Protein AF-0000000083252868 (afdb_homodimer)

Solvent-accessible surface area (backbone atoms only — not comparable to full-atom values): 12553 Å² total; per-residue (Å²): 109,42,65,39,21,39,51,20,15,53,49,36,42,50,50,30,49,50,51,48,53,48,41,43,66,75,56,42,53,80,19,38,70,97,46,88,72,32,41,50,26,63,87,69,36,51,43,71,53,37,15,48,52,52,26,50,57,47,33,35,30,41,46,46,38,34,53,16,50,52,30,43,55,54,14,67,49,86,77,90,50,72,66,55,50,53,54,44,52,39,52,22,49,31,26,38,53,35,14,50,41,35,28,65,47,40,70,60,70,52,67,65,22,56,54,30,36,49,29,18,53,28,30,54,54,32,74,77,100,109,42,64,38,21,39,51,22,16,52,49,37,44,51,50,30,50,49,52,49,53,50,41,44,68,76,55,41,52,81,18,37,70,98,46,87,72,30,43,50,26,63,88,68,36,52,43,72,53,36,15,49,52,52,26,50,57,46,33,36,31,42,46,46,37,34,54,18,51,51,30,44,54,53,14,67,50,86,75,89,47,73,65,54,51,53,53,43,51,38,53,22,49,30,26,37,55,35,13,50,41,34,27,64,47,39,70,60,71,52,67,64,21,56,55,30,36,50,29,18,53,28,31,54,53,31,74,77,96

pLDDT: mean 96.75, std 4.61, range [72.88, 98.94]

Sequence (258 aa):
MNGYLLSASVLAFVVGLIHSVLGEILIFRRMRRGGFIPTDGGNVLRESNVRILWASWHVLTVFGWGMAILLLWLAQQSLVSGTFRVLENTVAASMLVGAVLILIGTKAKHPGWVGLLGVAVLVWFGGTHMNGYLLSASVLAFVVGLIHSVLGEILIFRRMRRGGFIPTDGGNVLRESNVRILWASWHVLTVFGWGMAILLLWLAQQSLVSGTFRVLENTVAASMLVGAVLILIGTKAKHPGWVGLLGVAVLVWFGGTH

Structure (mmCIF, N/CA/C/O backbone):
data_AF-0000000083252868-model_v1
#
loop_
_entity.id
_entity.type
_entity.pdbx_description
1 polymer 'EamA-like transporter family protein'
#
loop_
_atom_site.group_PDB
_atom_site.id
_atom_site.type_symbol
_atom_site.label_atom_id
_atom_site.label_alt_id
_atom_site.label_comp_id
_atom_site.label_asym_id
_atom_site.label_entity_id
_atom_site.label_seq_id
_atom_site.pdbx_PDB_ins_code
_atom_site.Cartn_x
_atom_site.Cartn_y
_atom_site.Cartn_z
_atom_site.occupancy
_atom_site.B_iso_or_equiv
_atom_site.auth_seq_id
_atom_site.auth_comp_id
_atom_site.auth_asym_id
_atom_site.auth_atom_id
_atom_site.pdbx_PDB_model_num
ATOM 1 N N . MET A 1 1 ? 17.828 -19.984 -10.047 1 92.75 1 MET A N 1
ATOM 2 C CA . MET A 1 1 ? 17.25 -18.812 -9.406 1 92.75 1 MET A CA 1
ATOM 3 C C . MET A 1 1 ? 17.281 -17.609 -10.352 1 92.75 1 MET A C 1
ATOM 5 O O . MET A 1 1 ? 18.297 -17.344 -11 1 92.75 1 MET A O 1
ATOM 9 N N . ASN A 1 2 ? 16.281 -16.938 -10.555 1 95.81 2 ASN A N 1
ATOM 10 C CA . ASN A 1 2 ? 16.188 -15.758 -11.406 1 95.81 2 ASN A CA 1
ATOM 11 C C . ASN A 1 2 ? 16.75 -14.523 -10.703 1 95.81 2 ASN A C 1
ATOM 13 O O . ASN A 1 2 ? 16.109 -13.977 -9.797 1 95.81 2 ASN A O 1
ATOM 17 N N . GLY A 1 3 ? 17.938 -14.07 -11.094 1 97.25 3 GLY A N 1
ATOM 18 C CA . GLY A 1 3 ? 18.641 -12.984 -10.43 1 97.25 3 GLY A CA 1
ATOM 19 C C . GLY A 1 3 ? 17.906 -11.656 -10.508 1 97.25 3 GLY A C 1
ATOM 20 O O . GLY A 1 3 ? 18.016 -10.828 -9.609 1 97.25 3 GLY A O 1
ATOM 21 N N . TYR A 1 4 ? 17.219 -11.359 -11.609 1 98.12 4 TYR A N 1
ATOM 22 C CA . TYR A 1 4 ? 16.453 -10.133 -11.766 1 98.12 4 TYR A CA 1
ATOM 23 C C . TYR A 1 4 ? 15.32 -10.062 -10.742 1 98.12 4 TYR A C 1
ATOM 25 O O . TYR A 1 4 ? 15.125 -9.031 -10.094 1 98.12 4 TYR A O 1
ATOM 33 N N . LEU A 1 5 ? 14.609 -11.18 -10.562 1 98.38 5 LEU A N 1
ATOM 34 C CA . LEU A 1 5 ? 13.5 -11.211 -9.617 1 98.38 5 LEU A CA 1
ATOM 35 C C . LEU A 1 5 ? 14 -11.125 -8.18 1 98.38 5 LEU A C 1
ATOM 37 O O . LEU A 1 5 ? 13.375 -10.484 -7.332 1 98.38 5 LEU A O 1
ATOM 41 N N . LEU A 1 6 ? 15.125 -11.812 -7.941 1 98.56 6 LEU A N 1
ATOM 42 C CA . LEU A 1 6 ? 15.727 -11.695 -6.617 1 98.56 6 LEU A CA 1
ATOM 43 C C . LEU A 1 6 ? 16.109 -10.25 -6.32 1 98.56 6 LEU A C 1
ATOM 45 O O . LEU A 1 6 ? 15.836 -9.742 -5.234 1 98.56 6 LEU A O 1
ATOM 49 N N . SER A 1 7 ? 16.75 -9.555 -7.246 1 98.88 7 SER A N 1
ATOM 50 C CA . SER A 1 7 ? 17.156 -8.164 -7.074 1 98.88 7 SER A CA 1
ATOM 51 C C . SER A 1 7 ? 15.945 -7.258 -6.879 1 98.88 7 SER A C 1
ATOM 53 O O . SER A 1 7 ? 15.977 -6.34 -6.059 1 98.88 7 SER A O 1
ATOM 55 N N . ALA A 1 8 ? 14.875 -7.48 -7.645 1 98.88 8 ALA A N 1
ATOM 56 C CA . ALA A 1 8 ? 13.633 -6.715 -7.492 1 98.88 8 ALA A CA 1
ATOM 57 C C . ALA A 1 8 ? 13.062 -6.875 -6.082 1 98.88 8 ALA A C 1
ATOM 59 O O . ALA A 1 8 ? 12.625 -5.898 -5.473 1 98.88 8 ALA A O 1
ATOM 60 N N . SER A 1 9 ? 13.086 -8.109 -5.605 1 98.94 9 SER A N 1
ATOM 61 C CA . SER A 1 9 ? 12.594 -8.383 -4.258 1 98.94 9 SER A CA 1
ATOM 62 C C . SER A 1 9 ? 13.406 -7.625 -3.211 1 98.94 9 SER A C 1
ATOM 64 O O . SER A 1 9 ? 12.836 -6.953 -2.346 1 98.94 9 SER A O 1
ATOM 66 N N . VAL A 1 10 ? 14.672 -7.695 -3.287 1 98.94 10 VAL A N 1
ATOM 67 C CA . VAL A 1 10 ? 15.555 -7.031 -2.334 1 98.94 10 VAL A CA 1
ATOM 68 C C . VAL A 1 10 ? 15.336 -5.52 -2.398 1 98.94 10 VAL A C 1
ATOM 70 O O . VAL A 1 10 ? 15.219 -4.859 -1.363 1 98.94 10 VAL A O 1
ATOM 73 N N . LEU A 1 11 ? 15.273 -4.984 -3.561 1 98.94 11 LEU A N 1
ATOM 74 C CA . LEU A 1 11 ? 15.047 -3.553 -3.732 1 98.94 11 LEU A CA 1
ATOM 75 C C . LEU A 1 11 ? 13.727 -3.131 -3.096 1 98.94 11 LEU A C 1
ATOM 77 O O . LEU A 1 11 ? 13.672 -2.121 -2.391 1 98.94 11 LEU A O 1
ATOM 81 N N . ALA A 1 12 ? 12.695 -3.895 -3.346 1 98.94 12 ALA A N 1
ATOM 82 C CA . ALA A 1 12 ? 11.391 -3.57 -2.775 1 98.94 12 ALA A CA 1
ATOM 83 C C . ALA A 1 12 ? 11.438 -3.592 -1.251 1 98.94 12 ALA A C 1
ATOM 85 O O . ALA A 1 12 ? 10.844 -2.73 -0.594 1 98.94 12 ALA A O 1
ATOM 86 N N . PHE A 1 13 ? 12.133 -4.617 -0.686 1 98.88 13 PHE A N 1
ATOM 87 C CA . PHE A 1 13 ? 12.273 -4.688 0.765 1 98.88 13 PHE A CA 1
ATOM 88 C C . PHE A 1 13 ? 13 -3.461 1.301 1 98.88 13 PHE A C 1
ATOM 90 O O . PHE A 1 13 ? 12.578 -2.871 2.299 1 98.88 13 PHE A O 1
ATOM 97 N N . VAL A 1 14 ? 14.047 -3.053 0.66 1 98.94 14 VAL A N 1
ATOM 98 C CA . VAL A 1 14 ? 14.867 -1.928 1.094 1 98.94 14 VAL A CA 1
ATOM 99 C C . VAL A 1 14 ? 14.078 -0.63 0.966 1 98.94 14 VAL A C 1
ATOM 101 O O . VAL A 1 14 ? 14.086 0.203 1.876 1 98.94 14 VAL A O 1
ATOM 104 N N . VAL A 1 15 ? 13.359 -0.432 -0.147 1 98.94 15 VAL A N 1
ATOM 105 C CA . VAL A 1 15 ? 12.539 0.755 -0.352 1 98.94 15 VAL A CA 1
ATOM 106 C C . VAL A 1 15 ? 11.484 0.852 0.75 1 98.94 15 VAL A C 1
ATOM 108 O O . VAL A 1 15 ? 11.258 1.929 1.304 1 98.94 15 VAL A O 1
ATOM 111 N N . GLY A 1 16 ? 10.844 -0.3 1.076 1 98.88 16 GLY A N 1
ATOM 112 C CA . GLY A 1 16 ? 9.875 -0.306 2.156 1 98.88 16 GLY A CA 1
ATOM 113 C C . GLY A 1 16 ? 10.469 0.069 3.5 1 98.88 16 GLY A C 1
ATOM 114 O O . GLY A 1 16 ? 9.859 0.824 4.266 1 98.88 16 GLY A O 1
ATOM 115 N N . LEU A 1 17 ? 11.617 -0.456 3.736 1 98.88 17 LEU A N 1
ATOM 116 C CA . LEU A 1 17 ? 12.289 -0.156 4.996 1 98.88 17 LEU A CA 1
ATOM 117 C C . LEU A 1 17 ? 12.625 1.327 5.09 1 98.88 17 LEU A C 1
ATOM 119 O O . LEU A 1 17 ? 12.352 1.967 6.109 1 98.88 17 LEU A O 1
ATOM 123 N N . ILE A 1 18 ? 13.227 1.911 4.102 1 98.81 18 ILE A N 1
ATOM 124 C CA . ILE A 1 18 ? 13.578 3.326 4.051 1 98.81 18 ILE A CA 1
ATOM 125 C C . ILE A 1 18 ? 12.32 4.176 4.16 1 98.81 18 ILE A C 1
ATOM 127 O O . ILE A 1 18 ? 12.273 5.145 4.926 1 98.81 18 ILE A O 1
ATOM 131 N N . HIS A 1 19 ? 11.328 3.83 3.459 1 98.81 19 HIS A N 1
ATOM 132 C CA . HIS A 1 19 ? 10.047 4.52 3.494 1 98.81 19 HIS A CA 1
ATOM 133 C C . HIS A 1 19 ? 9.5 4.59 4.918 1 98.81 19 HIS A C 1
ATOM 135 O O . HIS A 1 19 ? 9.148 5.668 5.398 1 98.81 19 HIS A O 1
ATOM 141 N N . SER A 1 20 ? 9.508 3.441 5.602 1 98.88 20 SER A N 1
ATOM 142 C CA . SER A 1 20 ? 8.945 3.383 6.945 1 98.88 20 SER A CA 1
ATOM 143 C C . SER A 1 20 ? 9.805 4.164 7.938 1 98.88 20 SER A C 1
ATOM 145 O O . SER A 1 20 ? 9.281 4.957 8.727 1 98.88 20 SER A O 1
ATOM 147 N N . VAL A 1 21 ? 11.086 3.996 7.859 1 98.81 21 VAL A N 1
ATOM 148 C CA . VAL A 1 21 ? 11.992 4.613 8.82 1 98.81 21 VAL A CA 1
ATOM 149 C C . VAL A 1 21 ? 12.078 6.113 8.562 1 98.81 21 VAL A C 1
ATOM 151 O O . VAL A 1 21 ? 11.883 6.922 9.477 1 98.81 21 VAL A O 1
ATOM 154 N N . LEU A 1 22 ? 12.312 6.602 7.34 1 98.5 22 LEU A N 1
ATOM 155 C CA . LEU A 1 22 ? 12.477 8.016 7.039 1 98.5 22 LEU A CA 1
ATOM 156 C C . LEU A 1 22 ? 11.156 8.766 7.191 1 98.5 22 LEU A C 1
ATOM 158 O O . LEU A 1 22 ? 11.141 9.938 7.578 1 98.5 22 LEU A O 1
ATOM 162 N N . GLY A 1 23 ? 10.062 8.062 6.902 1 98.31 23 GLY A N 1
ATOM 163 C CA . GLY A 1 23 ? 8.789 8.688 7.199 1 98.31 23 GLY A CA 1
ATOM 164 C C . GLY A 1 23 ? 8.609 9.023 8.672 1 98.31 23 GLY A C 1
ATOM 165 O O . GLY A 1 23 ? 8.086 10.078 9.008 1 98.31 23 GLY A O 1
ATOM 166 N N . GLU A 1 24 ? 9.07 8.078 9.578 1 98.56 24 GLU A N 1
ATOM 167 C CA . GLU A 1 24 ? 9.008 8.336 11.008 1 98.56 24 GLU A CA 1
ATOM 168 C C . GLU A 1 24 ? 9.875 9.531 11.398 1 98.56 24 GLU A C 1
ATOM 170 O O . GLU A 1 24 ? 9.445 10.398 12.164 1 98.56 24 GLU A O 1
ATOM 175 N N . ILE A 1 25 ? 10.977 9.648 10.781 1 98.31 25 ILE A N 1
ATOM 176 C CA . ILE A 1 25 ? 11.984 10.625 11.172 1 98.31 25 ILE A CA 1
ATOM 177 C C . ILE A 1 25 ? 11.648 11.984 10.562 1 98.31 25 ILE A C 1
ATOM 179 O O . ILE A 1 25 ? 11.727 13.016 11.242 1 98.31 25 ILE A O 1
ATOM 183 N N . LEU A 1 26 ? 11.211 12.008 9.32 1 98 26 LEU A N 1
ATOM 184 C CA . LEU A 1 26 ? 11.156 13.266 8.578 1 98 26 LEU A CA 1
ATOM 185 C C . LEU A 1 26 ? 9.742 13.828 8.562 1 98 26 LEU A C 1
ATOM 187 O O . LEU A 1 26 ? 9.539 15.016 8.297 1 98 26 LEU A O 1
ATOM 191 N N . ILE A 1 27 ? 8.781 12.992 8.852 1 98.38 27 ILE A N 1
ATOM 192 C CA . ILE A 1 27 ? 7.406 13.469 8.742 1 98.38 27 ILE A CA 1
ATOM 193 C C . ILE A 1 27 ? 6.703 13.344 10.094 1 98.38 27 ILE A C 1
ATOM 195 O O . ILE A 1 27 ? 6.297 14.344 10.68 1 98.38 27 ILE A O 1
ATOM 199 N N . PHE A 1 28 ? 6.691 12.203 10.68 1 98.5 28 PHE A N 1
ATOM 200 C CA . PHE A 1 28 ? 5.719 11.93 11.727 1 98.5 28 PHE A CA 1
ATOM 201 C C . PHE A 1 28 ? 6.27 12.328 13.094 1 98.5 28 PHE A C 1
ATOM 203 O O . PHE A 1 28 ? 5.508 12.633 14.008 1 98.5 28 PHE A O 1
ATOM 210 N N . ARG A 1 29 ? 7.539 12.344 13.219 1 97.5 29 ARG A N 1
ATOM 211 C CA . ARG A 1 29 ? 8.148 12.734 14.484 1 97.5 29 ARG A CA 1
ATOM 212 C C . ARG A 1 29 ? 7.676 14.117 14.922 1 97.5 29 ARG A C 1
ATOM 214 O O . ARG A 1 29 ? 7.418 14.352 16.109 1 97.5 29 ARG A O 1
ATOM 221 N N . ARG A 1 30 ? 7.461 15.055 14.039 1 95.69 30 ARG A N 1
ATOM 222 C CA . ARG A 1 30 ? 7.051 16.422 14.352 1 95.69 30 ARG A CA 1
ATOM 223 C C . ARG A 1 30 ? 5.578 16.469 14.742 1 95.69 30 ARG A C 1
ATOM 225 O O . ARG A 1 30 ? 5.121 17.453 15.328 1 95.69 30 ARG A O 1
ATOM 232 N N . MET A 1 31 ? 4.957 15.453 14.469 1 97.62 31 MET A N 1
ATOM 233 C CA . MET A 1 31 ? 3.525 15.414 14.742 1 97.62 31 MET A CA 1
ATOM 234 C C . MET A 1 31 ? 3.238 14.664 16.031 1 97.62 31 MET A C 1
ATOM 236 O O . MET A 1 31 ? 2.078 14.43 16.375 1 97.62 31 MET A O 1
ATOM 240 N N . ARG A 1 32 ? 4.246 14.258 16.703 1 96.94 32 ARG A N 1
ATOM 241 C CA . ARG A 1 32 ? 4.07 13.5 17.938 1 96.94 32 ARG A CA 1
ATOM 242 C C . ARG A 1 32 ? 3.877 14.438 19.141 1 96.94 32 ARG A C 1
ATOM 244 O O . ARG A 1 32 ? 4.566 15.453 19.25 1 96.94 32 ARG A O 1
ATOM 251 N N . ARG A 1 33 ? 2.818 14.156 19.828 1 92.88 33 ARG A N 1
ATOM 252 C CA . ARG A 1 33 ? 2.539 14.82 21.094 1 92.88 33 ARG A CA 1
ATOM 253 C C . ARG A 1 33 ? 2.35 13.805 22.219 1 92.88 33 ARG A C 1
ATOM 255 O O . ARG A 1 33 ? 1.245 13.305 22.422 1 92.88 33 ARG A O 1
ATOM 262 N N . GLY A 1 34 ? 3.543 13.406 22.953 1 87.81 34 GLY A N 1
ATOM 263 C CA . GLY A 1 34 ? 3.42 12.594 24.141 1 87.81 34 GLY A CA 1
ATOM 264 C C . GLY A 1 34 ? 3.568 11.109 23.875 1 87.81 34 GLY A C 1
ATOM 265 O O . GLY A 1 34 ? 3.648 10.305 24.797 1 87.81 34 GLY A O 1
ATOM 266 N N . GLY A 1 35 ? 3.422 10.664 22.547 1 90.62 35 GLY A N 1
ATOM 267 C CA . GLY A 1 35 ? 3.512 9.242 22.266 1 90.62 35 GLY A CA 1
ATOM 268 C C . GLY A 1 35 ? 4.125 8.93 20.906 1 90.62 35 GLY A C 1
ATOM 269 O O . GLY A 1 35 ? 4.535 9.844 20.188 1 90.62 35 GLY A O 1
ATOM 270 N N . PHE A 1 36 ? 4.215 7.594 20.75 1 95.5 36 PHE A N 1
ATOM 271 C CA . PHE A 1 36 ? 4.859 7.117 19.531 1 95.5 36 PHE A CA 1
ATOM 272 C C . PHE A 1 36 ? 3.998 7.414 18.312 1 95.5 36 PHE A C 1
ATOM 274 O O . PHE A 1 36 ? 4.508 7.848 17.266 1 95.5 36 PHE A O 1
ATOM 281 N N . ILE A 1 37 ? 2.66 7.133 18.438 1 97.75 37 ILE A N 1
ATOM 282 C CA . ILE A 1 37 ? 1.732 7.406 17.344 1 97.75 37 ILE A CA 1
ATOM 283 C C . ILE A 1 37 ? 1.39 8.891 17.312 1 97.75 37 ILE A C 1
ATOM 285 O O . ILE A 1 37 ? 0.916 9.445 18.312 1 97.75 37 ILE A O 1
ATOM 289 N N . PRO A 1 38 ? 1.656 9.531 16.156 1 98.38 38 PRO A N 1
ATOM 290 C CA . PRO A 1 38 ? 1.445 10.977 16.094 1 98.38 38 PRO A CA 1
ATOM 291 C C . PRO A 1 38 ? -0.031 11.367 16.172 1 98.38 38 PRO A C 1
ATOM 293 O O . PRO A 1 38 ? -0.887 10.641 15.656 1 98.38 38 PRO A O 1
ATOM 296 N N . THR A 1 39 ? -0.291 12.594 16.812 1 98 39 THR A N 1
ATOM 297 C CA . THR A 1 39 ? -1.669 13.039 17 1 98 39 THR A CA 1
ATOM 298 C C . THR A 1 39 ? -1.81 14.516 16.641 1 98 39 THR A C 1
ATOM 300 O O . THR A 1 39 ? -2.922 15.047 16.594 1 98 39 THR A O 1
ATOM 303 N N . ASP A 1 40 ? -0.734 15.188 16.438 1 97.75 40 ASP A N 1
ATOM 304 C CA . ASP A 1 40 ? -0.76 16.641 16.234 1 97.75 40 ASP A CA 1
ATOM 305 C C . ASP A 1 40 ? -0.835 16.984 14.75 1 97.75 40 ASP A C 1
ATOM 307 O O . ASP A 1 40 ? 0.135 16.797 14.008 1 97.75 40 ASP A O 1
ATOM 311 N N . GLY A 1 41 ? -1.924 17.5 14.328 1 96.69 41 GLY A N 1
ATOM 312 C CA . GLY A 1 41 ? -2.123 17.891 12.938 1 96.69 41 GLY A CA 1
ATOM 313 C C . GLY A 1 41 ? -2.098 19.391 12.727 1 96.69 41 GLY A C 1
ATOM 314 O O . GLY A 1 41 ? -2.434 19.891 11.648 1 96.69 41 GLY A O 1
ATOM 315 N N . GLY A 1 42 ? -1.649 20.062 13.82 1 95.38 42 GLY A N 1
ATOM 316 C CA . GLY A 1 42 ? -1.656 21.516 13.734 1 95.38 42 GLY A CA 1
ATOM 317 C C . GLY A 1 42 ? -3.037 22.094 13.484 1 95.38 42 GLY A C 1
ATOM 318 O O . GLY A 1 42 ? -4.008 21.688 14.133 1 95.38 42 GLY A O 1
ATOM 319 N N . ASN A 1 43 ? -3.049 23.141 12.617 1 95.62 43 ASN A N 1
ATOM 320 C CA . ASN A 1 43 ? -4.309 23.828 12.336 1 95.62 43 ASN A CA 1
ATOM 321 C C . ASN A 1 43 ? -5.012 23.234 11.117 1 95.62 43 ASN A C 1
ATOM 323 O O . ASN A 1 43 ? -6.078 23.703 10.719 1 95.62 43 ASN A O 1
ATOM 327 N N . VAL A 1 44 ? -4.508 22.094 10.633 1 96.25 44 VAL A N 1
ATOM 328 C CA . VAL A 1 44 ? -5.008 21.656 9.336 1 96.25 44 VAL A CA 1
ATOM 329 C C . VAL A 1 44 ? -5.574 20.25 9.445 1 96.25 44 VAL A C 1
ATOM 331 O O . VAL A 1 44 ? -6.562 19.922 8.781 1 96.25 44 VAL A O 1
ATOM 334 N N . LEU A 1 45 ? -4.988 19.469 10.281 1 97.44 45 LEU A N 1
ATOM 335 C CA . LEU A 1 45 ? -5.414 18.078 10.375 1 97.44 45 LEU A CA 1
ATOM 336 C C . LEU A 1 45 ? -5.973 17.781 11.766 1 97.44 45 LEU A C 1
ATOM 338 O O . LEU A 1 45 ? -5.406 18.203 12.773 1 97.44 45 LEU A O 1
ATOM 342 N N . ARG A 1 46 ? -7.062 17.078 11.789 1 97.81 46 ARG A N 1
ATOM 343 C CA . ARG A 1 46 ? -7.574 16.531 13.039 1 97.81 46 ARG A CA 1
ATOM 344 C C . ARG A 1 46 ? -6.719 15.367 13.523 1 97.81 46 ARG A C 1
ATOM 346 O O . ARG A 1 46 ? -5.996 14.75 12.734 1 97.81 46 ARG A O 1
ATOM 353 N N . GLU A 1 47 ? -6.855 15.086 14.773 1 97.69 47 GLU A N 1
ATOM 354 C CA . GLU A 1 47 ? -6.121 13.953 15.336 1 97.69 47 GLU A CA 1
ATOM 355 C C . GLU A 1 47 ? -6.414 12.664 14.578 1 97.69 47 GLU A C 1
ATOM 357 O O . GLU A 1 47 ? -5.504 11.898 14.273 1 97.69 47 GLU A O 1
ATOM 362 N N . SER A 1 48 ? -7.664 12.352 14.289 1 98.38 48 SER A N 1
ATOM 363 C CA . SER A 1 48 ? -8.055 11.125 13.594 1 98.38 48 SER A CA 1
ATOM 364 C C . SER A 1 48 ? -7.379 11.031 12.227 1 98.38 48 SER A C 1
ATOM 366 O O . SER A 1 48 ? -7.012 9.938 11.789 1 98.38 48 SER A O 1
ATOM 368 N N . ASN A 1 49 ? -7.191 12.141 11.531 1 98.5 49 ASN A N 1
ATOM 369 C CA . ASN A 1 49 ? -6.52 12.164 10.234 1 98.5 49 ASN A CA 1
ATOM 370 C C . ASN A 1 49 ? -5.035 11.844 10.359 1 98.5 49 ASN A C 1
ATOM 372 O O . ASN A 1 49 ? -4.484 11.094 9.555 1 98.5 49 ASN A O 1
ATOM 376 N N . VAL A 1 50 ? -4.465 12.391 11.375 1 98.62 50 VAL A N 1
ATOM 377 C CA . VAL A 1 50 ? -3.043 12.156 11.602 1 98.62 50 VAL A CA 1
ATOM 378 C C . VAL A 1 50 ? -2.799 10.68 11.867 1 98.62 50 VAL A C 1
ATOM 380 O O . VAL A 1 50 ? -1.891 10.078 11.289 1 98.62 50 VAL A O 1
ATOM 383 N N . ARG A 1 51 ? -3.607 10.109 12.633 1 98.69 51 ARG A N 1
ATOM 384 C CA . ARG A 1 51 ? -3.457 8.703 13 1 98.69 51 ARG A CA 1
ATOM 385 C C . ARG A 1 51 ? -3.625 7.797 11.789 1 98.69 51 ARG A C 1
ATOM 387 O O . ARG A 1 51 ? -2.848 6.859 11.594 1 98.69 51 ARG A O 1
ATOM 394 N N . ILE A 1 52 ? -4.605 8.078 10.977 1 98.88 52 ILE A N 1
ATOM 395 C CA . ILE A 1 52 ? -4.855 7.191 9.844 1 98.88 52 ILE A CA 1
ATOM 396 C C . ILE A 1 52 ? -3.781 7.402 8.781 1 98.88 52 ILE A C 1
ATOM 398 O O . ILE A 1 52 ? -3.391 6.457 8.094 1 98.88 52 ILE A O 1
ATOM 402 N N . LEU A 1 53 ? -3.266 8.641 8.664 1 98.88 53 LEU A N 1
ATOM 403 C CA . LEU A 1 53 ? -2.152 8.867 7.746 1 98.88 53 LEU A CA 1
ATOM 404 C C . LEU A 1 53 ? -0.926 8.07 8.172 1 98.88 53 LEU A C 1
ATOM 406 O O . LEU A 1 53 ? -0.26 7.457 7.336 1 98.88 53 LEU A O 1
ATOM 410 N N . TRP A 1 54 ? -0.724 8.047 9.406 1 98.88 54 TRP A N 1
ATOM 411 C CA . TRP A 1 54 ? 0.399 7.293 9.953 1 98.88 54 TRP A CA 1
ATOM 412 C C . TRP A 1 54 ? 0.224 5.797 9.711 1 98.88 54 TRP A C 1
ATOM 414 O O . TRP A 1 54 ? 1.136 5.133 9.211 1 98.88 54 TRP A O 1
ATOM 424 N N . ALA A 1 55 ? -0.894 5.273 10.039 1 98.88 55 ALA A N 1
ATOM 425 C CA . ALA A 1 55 ? -1.146 3.844 9.867 1 98.88 55 ALA A CA 1
ATOM 426 C C . ALA A 1 55 ? -1.058 3.441 8.398 1 98.88 55 ALA A C 1
ATOM 428 O O . ALA A 1 55 ? -0.437 2.43 8.062 1 98.88 55 ALA A O 1
ATOM 429 N N . SER A 1 56 ? -1.617 4.234 7.512 1 98.88 56 SER A N 1
ATOM 430 C CA . SER A 1 56 ? -1.61 3.934 6.086 1 98.88 56 SER A CA 1
ATOM 431 C C . SER A 1 56 ? -0.196 3.984 5.516 1 98.88 56 SER A C 1
ATOM 433 O O . SER A 1 56 ? 0.139 3.229 4.605 1 98.88 56 SER A O 1
ATOM 435 N N . TRP A 1 57 ? 0.592 4.938 6.062 1 98.88 57 TRP A N 1
ATOM 436 C CA . TRP A 1 57 ? 1.992 5.043 5.668 1 98.88 57 TRP A CA 1
ATOM 437 C C . TRP A 1 57 ? 2.713 3.715 5.855 1 98.88 57 TRP A C 1
ATOM 439 O O . TRP A 1 57 ? 3.436 3.262 4.965 1 98.88 57 TRP A O 1
ATOM 449 N N . HIS A 1 58 ? 2.471 3.045 6.898 1 98.94 58 HIS A N 1
ATOM 450 C CA . HIS A 1 58 ? 3.158 1.797 7.215 1 98.94 58 HIS A CA 1
ATOM 451 C C . HIS A 1 58 ? 2.469 0.606 6.555 1 98.94 58 HIS A C 1
ATOM 453 O O . HIS A 1 58 ? 3.125 -0.368 6.184 1 98.94 58 HIS A O 1
ATOM 459 N N . VAL A 1 59 ? 1.166 0.65 6.406 1 98.94 59 VAL A N 1
ATOM 460 C CA . VAL A 1 59 ? 0.466 -0.412 5.691 1 98.94 59 VAL A CA 1
ATOM 461 C C . VAL A 1 59 ? 0.969 -0.484 4.25 1 98.94 59 VAL A C 1
ATOM 463 O O . VAL A 1 59 ? 1.07 -1.57 3.674 1 98.94 59 VAL A O 1
ATOM 466 N N . LEU A 1 60 ? 1.275 0.649 3.65 1 98.94 60 LEU A N 1
ATOM 467 C CA . LEU A 1 60 ? 1.854 0.66 2.311 1 98.94 60 LEU A CA 1
ATOM 468 C C . LEU A 1 60 ? 3.113 -0.198 2.256 1 98.94 60 LEU A C 1
ATOM 470 O O . LEU A 1 60 ? 3.303 -0.972 1.315 1 98.94 60 LEU A O 1
ATOM 474 N N . THR A 1 61 ? 3.963 -0.085 3.289 1 98.94 61 THR A N 1
ATOM 475 C CA . THR A 1 61 ? 5.164 -0.908 3.381 1 98.94 61 THR A CA 1
ATOM 476 C C . THR A 1 61 ? 4.801 -2.385 3.488 1 98.94 61 THR A C 1
ATOM 478 O O . THR A 1 61 ? 5.402 -3.229 2.822 1 98.94 61 THR A O 1
ATOM 481 N N . VAL A 1 62 ? 3.82 -2.705 4.234 1 98.94 62 VAL A N 1
ATOM 482 C CA . VAL A 1 62 ? 3.387 -4.086 4.414 1 98.94 62 VAL A CA 1
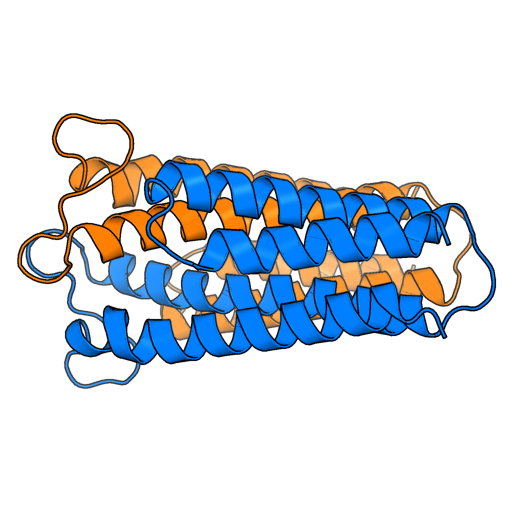ATOM 483 C C . VAL A 1 62 ? 2.926 -4.66 3.074 1 98.94 62 VAL A C 1
ATOM 485 O O . VAL A 1 62 ? 3.305 -5.773 2.707 1 98.94 62 VAL A O 1
ATOM 488 N N . PHE A 1 63 ? 2.092 -3.887 2.363 1 98.94 63 PHE A N 1
ATOM 489 C CA . PHE A 1 63 ? 1.623 -4.344 1.061 1 98.94 63 PHE A CA 1
ATOM 490 C C . PHE A 1 63 ? 2.787 -4.5 0.09 1 98.94 63 PHE A C 1
ATOM 492 O O . PHE A 1 63 ? 2.859 -5.488 -0.646 1 98.94 63 PHE A O 1
ATOM 499 N N . GLY A 1 64 ? 3.711 -3.543 0.096 1 98.94 64 GLY A N 1
ATOM 500 C CA . GLY A 1 64 ? 4.902 -3.65 -0.732 1 98.94 64 GLY A CA 1
ATOM 501 C C . GLY A 1 64 ? 5.746 -4.867 -0.408 1 98.94 64 GLY A C 1
ATOM 502 O O . GLY A 1 64 ? 6.242 -5.547 -1.312 1 98.94 64 GLY A O 1
ATOM 503 N N . TRP A 1 65 ? 5.922 -5.141 0.861 1 98.94 65 TRP A N 1
ATOM 504 C CA . TRP A 1 65 ? 6.711 -6.293 1.288 1 98.94 65 TRP A CA 1
ATOM 505 C C . TRP A 1 65 ? 6 -7.598 0.941 1 98.94 65 TRP A C 1
ATOM 507 O O . TRP A 1 65 ? 6.645 -8.609 0.65 1 98.94 65 TRP A O 1
ATOM 517 N N . GLY A 1 66 ? 4.641 -7.609 0.986 1 98.88 66 GLY A N 1
ATOM 518 C CA . GLY A 1 66 ? 3.93 -8.758 0.444 1 98.88 66 GLY A CA 1
ATOM 519 C C . GLY A 1 66 ? 4.297 -9.062 -0.996 1 98.88 66 GLY A C 1
ATOM 520 O O . GLY A 1 66 ? 4.562 -10.211 -1.345 1 98.88 66 GLY A O 1
ATOM 521 N N . MET A 1 67 ? 4.387 -8.062 -1.796 1 98.81 67 MET A N 1
ATOM 522 C CA . MET A 1 67 ? 4.77 -8.234 -3.193 1 98.81 67 MET A CA 1
ATOM 523 C C . MET A 1 67 ? 6.227 -8.672 -3.309 1 98.81 67 MET A C 1
ATOM 525 O O . MET A 1 67 ? 6.574 -9.469 -4.184 1 98.81 67 MET A O 1
ATOM 529 N N . ALA A 1 68 ? 7.059 -8.086 -2.41 1 98.88 68 ALA A N 1
ATOM 530 C CA . ALA A 1 68 ? 8.469 -8.477 -2.393 1 98.88 68 ALA A CA 1
ATOM 531 C C . ALA A 1 68 ? 8.625 -9.961 -2.068 1 98.88 68 ALA A C 1
ATOM 533 O O . ALA A 1 68 ? 9.469 -10.648 -2.648 1 98.88 68 ALA A O 1
ATOM 534 N N . ILE A 1 69 ? 7.844 -10.43 -1.139 1 98.81 69 ILE A N 1
ATOM 535 C CA . ILE A 1 69 ? 7.887 -11.828 -0.735 1 98.81 69 ILE A CA 1
ATOM 536 C C . ILE A 1 69 ? 7.465 -12.711 -1.905 1 98.81 69 ILE A C 1
ATOM 538 O O . ILE A 1 69 ? 8.062 -13.766 -2.141 1 98.81 69 ILE A O 1
ATOM 542 N N . LEU A 1 70 ? 6.453 -12.312 -2.662 1 98.25 70 LEU A N 1
ATOM 543 C CA . LEU A 1 70 ? 6.035 -13.055 -3.844 1 98.25 70 LEU A CA 1
ATOM 544 C C . LEU A 1 70 ? 7.156 -13.109 -4.879 1 98.25 70 LEU A C 1
ATOM 546 O O . LEU A 1 70 ? 7.398 -14.156 -5.484 1 98.25 70 LEU A O 1
ATOM 550 N N . LEU A 1 71 ? 7.848 -12.008 -5.062 1 98.38 71 LEU A N 1
ATOM 551 C CA . LEU A 1 71 ? 8.953 -11.961 -6.008 1 98.38 71 LEU A CA 1
ATOM 552 C C . LEU A 1 71 ? 10.094 -12.875 -5.555 1 98.38 71 LEU A C 1
ATOM 554 O O . LEU A 1 71 ? 10.734 -13.531 -6.379 1 98.38 71 LEU A O 1
ATOM 558 N N . LEU A 1 72 ? 10.352 -12.867 -4.254 1 98.25 72 LEU A N 1
ATOM 559 C CA . LEU A 1 72 ? 11.367 -13.75 -3.703 1 98.25 72 LEU A CA 1
ATOM 560 C C . LEU A 1 72 ? 11.031 -15.211 -3.98 1 98.25 72 LEU A C 1
ATOM 562 O O . LEU A 1 72 ? 11.898 -15.992 -4.379 1 98.25 72 LEU A O 1
ATOM 566 N N . TRP A 1 73 ? 9.781 -15.547 -3.742 1 97.25 73 TRP A N 1
ATOM 567 C CA . TRP A 1 73 ? 9.328 -16.906 -4.023 1 97.25 73 TRP A CA 1
ATOM 568 C C . TRP A 1 73 ? 9.492 -17.234 -5.504 1 97.25 73 TRP A C 1
ATOM 570 O O . TRP A 1 73 ? 10.008 -18.297 -5.855 1 97.25 73 TRP A O 1
ATOM 580 N N . LEU A 1 74 ? 9.07 -16.375 -6.363 1 95.81 74 LEU A N 1
ATOM 581 C CA . LEU A 1 74 ? 9.156 -16.562 -7.809 1 95.81 74 LEU A CA 1
ATOM 582 C C . LEU A 1 74 ? 10.602 -16.766 -8.25 1 95.81 74 LEU A C 1
ATOM 584 O O . LEU A 1 74 ? 10.875 -17.562 -9.156 1 95.81 74 LEU A O 1
ATOM 588 N N . ALA A 1 75 ? 11.477 -16.016 -7.633 1 96.81 75 ALA A N 1
ATOM 589 C CA . ALA A 1 75 ? 12.891 -16.078 -8 1 96.81 75 ALA A CA 1
ATOM 590 C C . ALA A 1 75 ? 13.445 -17.484 -7.852 1 96.81 75 ALA A C 1
ATOM 592 O O . ALA A 1 75 ? 14.414 -17.859 -8.523 1 96.81 75 ALA A O 1
ATOM 593 N N . GLN A 1 76 ? 12.844 -18.297 -6.988 1 96.06 76 GLN A N 1
ATOM 594 C CA . GLN A 1 76 ? 13.344 -19.641 -6.668 1 96.06 76 GLN A CA 1
ATOM 595 C C . GLN A 1 76 ? 12.711 -20.688 -7.57 1 96.06 76 GLN A C 1
ATOM 597 O O . GLN A 1 76 ? 13.07 -21.859 -7.504 1 96.06 76 GLN A O 1
ATOM 602 N N . GLN A 1 77 ? 11.75 -20.219 -8.391 1 92.69 77 GLN A N 1
ATOM 603 C CA . GLN A 1 77 ? 11.047 -21.172 -9.25 1 92.69 77 GLN A CA 1
ATOM 604 C C . GLN A 1 77 ? 11.805 -21.375 -10.562 1 92.69 77 GLN A C 1
ATOM 606 O O . GLN A 1 77 ? 12.375 -20.438 -11.109 1 92.69 77 GLN A O 1
ATOM 611 N N . SER A 1 78 ? 11.852 -22.609 -11.094 1 86.75 78 SER A N 1
ATOM 612 C CA . SER A 1 78 ? 12.594 -22.953 -12.305 1 86.75 78 SER A CA 1
ATOM 613 C C . SER A 1 78 ? 11.68 -23 -13.523 1 86.75 78 SER A C 1
ATOM 615 O O . SER A 1 78 ? 12.117 -22.719 -14.641 1 86.75 78 SER A O 1
ATOM 617 N N . LEU A 1 79 ? 10.445 -23.438 -13.398 1 77.88 79 LEU A N 1
ATOM 618 C CA . LEU A 1 79 ? 9.539 -23.562 -14.531 1 77.88 79 LEU A CA 1
ATOM 619 C C . LEU A 1 79 ? 8.648 -22.344 -14.656 1 77.88 79 LEU A C 1
ATOM 621 O O . LEU A 1 79 ? 8.164 -21.812 -13.656 1 77.88 79 LEU A O 1
ATOM 625 N N . VAL A 1 80 ? 8.641 -21.812 -15.898 1 76.44 80 VAL A N 1
ATOM 626 C CA . VAL A 1 80 ? 7.738 -20.703 -16.203 1 76.44 80 VAL A CA 1
ATOM 627 C C . VAL A 1 80 ? 6.328 -21.234 -16.453 1 76.44 80 VAL A C 1
ATOM 629 O O . VAL A 1 80 ? 6.152 -22.234 -17.156 1 76.44 80 VAL A O 1
ATOM 632 N N . SER A 1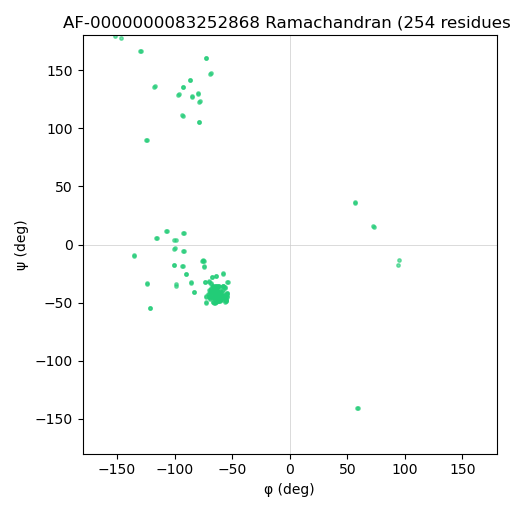 81 ? 5.371 -20.609 -15.781 1 83.62 81 SER A N 1
ATOM 633 C CA . SER A 1 81 ? 3.967 -20.953 -15.969 1 83.62 81 SER A CA 1
ATOM 634 C C . SER A 1 81 ? 3.123 -19.703 -16.219 1 83.62 81 SER A C 1
ATOM 636 O O . SER A 1 81 ? 3.604 -18.578 -16.062 1 83.62 81 SER A O 1
ATOM 638 N N . GLY A 1 82 ? 1.92 -19.891 -16.672 1 84.62 82 GLY A N 1
ATOM 639 C CA . GLY A 1 82 ? 0.981 -18.797 -16.844 1 84.62 82 GLY A CA 1
ATOM 640 C C . GLY A 1 82 ? 0.703 -18.031 -15.57 1 84.62 82 GLY A C 1
ATOM 641 O O . GLY A 1 82 ? 0.586 -16.797 -15.586 1 84.62 82 GLY A O 1
ATOM 642 N N . THR A 1 83 ? 0.69 -18.75 -14.523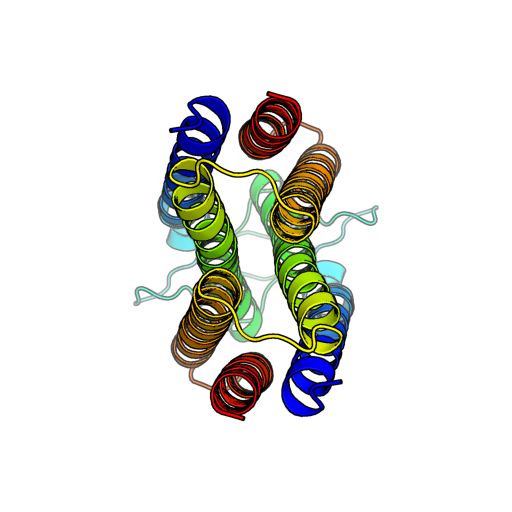 1 86.5 83 THR A N 1
ATOM 643 C CA . THR A 1 83 ? 0.471 -18.141 -13.219 1 86.5 83 THR A CA 1
ATOM 644 C C . THR A 1 83 ? 1.606 -17.188 -12.867 1 86.5 83 THR A C 1
ATOM 646 O O . THR A 1 83 ? 1.365 -16.094 -12.367 1 86.5 83 THR A O 1
ATOM 649 N N . PHE A 1 84 ? 2.828 -17.562 -13.172 1 92.69 84 PHE A N 1
ATOM 650 C CA . PHE A 1 84 ? 3.984 -16.734 -12.867 1 92.69 84 PHE A CA 1
ATOM 651 C C . PHE A 1 84 ? 3.947 -15.438 -13.664 1 92.69 84 PHE A C 1
ATOM 653 O O . PHE A 1 84 ? 4.277 -14.367 -13.141 1 92.69 84 PHE A O 1
ATOM 660 N N . ARG A 1 85 ? 3.441 -15.555 -14.906 1 94.31 85 ARG A N 1
ATOM 661 C CA . ARG A 1 85 ? 3.344 -14.359 -15.734 1 94.31 85 ARG A CA 1
ATOM 662 C C . ARG A 1 85 ? 2.307 -13.391 -15.18 1 94.31 85 ARG A C 1
ATOM 664 O O . ARG A 1 85 ? 2.527 -12.18 -15.172 1 94.31 85 ARG A O 1
ATOM 671 N N . VAL A 1 86 ? 1.175 -13.859 -14.695 1 95.25 86 VAL A N 1
ATOM 672 C CA . VAL A 1 86 ? 0.134 -13.031 -14.109 1 95.25 86 VAL A CA 1
ATOM 673 C C . VAL A 1 86 ? 0.681 -12.312 -12.867 1 95.25 86 VAL A C 1
ATOM 675 O O . VAL A 1 86 ? 0.468 -11.117 -12.695 1 95.25 86 VAL A O 1
ATOM 678 N N . LEU A 1 87 ? 1.408 -13.062 -12.008 1 96.44 87 LEU A N 1
ATOM 679 C CA . LEU A 1 87 ? 1.995 -12.516 -10.797 1 96.44 87 LEU A CA 1
ATOM 680 C C . LEU A 1 87 ? 3.018 -11.43 -11.125 1 96.44 87 LEU A C 1
ATOM 682 O O . LEU A 1 87 ? 2.955 -10.32 -10.594 1 96.44 87 LEU A O 1
ATOM 686 N N . GLU A 1 88 ? 3.887 -11.734 -12.055 1 97.44 88 GLU A N 1
ATOM 687 C CA . GLU A 1 88 ? 4.934 -10.797 -12.453 1 97.44 88 GLU A CA 1
ATOM 688 C C . GLU A 1 88 ? 4.336 -9.516 -13.039 1 97.44 88 GLU A C 1
ATOM 690 O O . GLU A 1 88 ? 4.711 -8.414 -12.633 1 97.44 88 GLU A O 1
ATOM 695 N N . ASN A 1 89 ? 3.412 -9.703 -13.945 1 97.75 89 ASN A N 1
ATOM 696 C CA . ASN A 1 89 ? 2.814 -8.547 -14.602 1 97.75 89 ASN A CA 1
ATOM 697 C C . ASN A 1 89 ? 2.037 -7.676 -13.617 1 97.75 89 ASN A C 1
ATOM 699 O O . ASN A 1 89 ? 2.051 -6.449 -13.719 1 97.75 89 ASN A O 1
ATOM 703 N N . THR A 1 90 ? 1.341 -8.273 -12.695 1 98.62 90 THR A N 1
ATOM 704 C CA . THR A 1 90 ? 0.559 -7.539 -11.711 1 98.62 90 THR A CA 1
ATOM 705 C C . THR A 1 90 ? 1.47 -6.723 -10.797 1 98.62 90 THR A C 1
ATOM 707 O O . THR A 1 90 ? 1.213 -5.543 -10.547 1 98.62 90 THR A O 1
ATOM 710 N N . VAL A 1 91 ? 2.566 -7.352 -10.305 1 98.75 91 VAL A N 1
ATOM 711 C CA . VAL A 1 91 ? 3.5 -6.652 -9.43 1 98.75 91 VAL A CA 1
ATOM 712 C C . VAL A 1 91 ? 4.188 -5.527 -10.203 1 98.75 91 VAL A C 1
ATOM 714 O O . VAL A 1 91 ? 4.258 -4.391 -9.727 1 98.75 91 VAL A O 1
ATOM 717 N N . ALA A 1 92 ? 4.648 -5.832 -11.43 1 98.81 92 ALA A N 1
ATOM 718 C CA . ALA A 1 92 ? 5.328 -4.824 -12.242 1 98.81 92 ALA A CA 1
ATOM 719 C C . ALA A 1 92 ? 4.41 -3.637 -12.523 1 98.81 92 ALA A C 1
ATOM 721 O O . ALA A 1 92 ? 4.828 -2.482 -12.406 1 98.81 92 ALA A O 1
ATOM 722 N N . ALA A 1 93 ? 3.176 -3.912 -12.875 1 98.88 93 ALA A N 1
ATOM 723 C CA . ALA A 1 93 ? 2.219 -2.848 -13.164 1 98.88 93 ALA A CA 1
ATOM 724 C C . ALA A 1 93 ? 1.932 -2.012 -11.922 1 98.88 93 ALA A C 1
ATOM 726 O O . ALA A 1 93 ? 1.863 -0.782 -11.992 1 98.88 93 ALA A O 1
ATOM 727 N N . SER A 1 94 ? 1.719 -2.648 -10.789 1 98.94 94 SER A N 1
ATOM 728 C CA . SER A 1 94 ? 1.474 -1.931 -9.547 1 98.94 94 SER A CA 1
ATOM 729 C C . SER A 1 94 ? 2.639 -1.011 -9.203 1 98.94 94 SER A C 1
ATOM 731 O O . SER A 1 94 ? 2.434 0.149 -8.836 1 98.94 94 SER A O 1
ATOM 733 N N . MET A 1 95 ? 3.871 -1.523 -9.352 1 98.94 95 MET A N 1
ATOM 734 C CA . MET A 1 95 ? 5.066 -0.737 -9.062 1 98.94 95 MET A CA 1
ATOM 735 C C . MET A 1 95 ? 5.207 0.427 -10.039 1 98.94 95 MET A C 1
ATOM 737 O O . MET A 1 95 ? 5.574 1.533 -9.641 1 98.94 95 MET A O 1
ATOM 741 N N . LEU A 1 96 ? 4.895 0.181 -11.258 1 98.94 96 LEU A N 1
ATOM 742 C CA . LEU A 1 96 ? 4.988 1.224 -12.273 1 98.94 96 LEU A CA 1
ATOM 743 C C . LEU A 1 96 ? 3.973 2.33 -12.008 1 98.94 96 LEU A C 1
ATOM 745 O O . LEU A 1 96 ? 4.316 3.514 -12.047 1 98.94 96 LEU A O 1
ATOM 749 N N . VAL A 1 97 ? 2.721 1.98 -11.773 1 98.94 97 VAL A N 1
ATOM 750 C CA . VAL A 1 97 ? 1.688 2.969 -11.477 1 98.94 97 VAL A CA 1
ATOM 751 C C . VAL A 1 97 ? 2.055 3.744 -10.219 1 98.94 97 VAL A C 1
ATOM 753 O O . VAL A 1 97 ? 1.896 4.965 -10.164 1 98.94 97 VAL A O 1
ATOM 756 N N . GLY A 1 98 ? 2.561 3.006 -9.195 1 98.94 98 GLY A N 1
ATOM 757 C CA . GLY A 1 98 ? 3.045 3.684 -8.008 1 98.94 98 GLY A CA 1
ATOM 758 C C . GLY A 1 98 ? 4.156 4.676 -8.297 1 98.94 98 GLY A C 1
ATOM 759 O O . GLY A 1 98 ? 4.148 5.793 -7.777 1 98.94 98 GLY A O 1
ATOM 760 N N . ALA A 1 99 ? 5.098 4.281 -9.117 1 98.94 99 ALA A N 1
ATOM 761 C CA . ALA A 1 99 ? 6.199 5.16 -9.492 1 98.94 99 ALA A CA 1
ATOM 762 C C . ALA A 1 99 ? 5.684 6.426 -10.172 1 98.94 99 ALA A C 1
ATOM 764 O O . ALA A 1 99 ? 6.137 7.531 -9.875 1 98.94 99 ALA A O 1
ATOM 765 N N . VAL A 1 100 ? 4.754 6.281 -11.047 1 98.94 100 VAL A N 1
ATOM 766 C CA . VAL A 1 100 ? 4.191 7.406 -11.797 1 98.94 100 VAL A CA 1
ATOM 767 C C . VAL A 1 100 ? 3.441 8.336 -10.844 1 98.94 100 VAL A C 1
ATOM 769 O O . VAL A 1 100 ? 3.568 9.555 -10.93 1 98.94 100 VAL A O 1
ATOM 772 N N . LEU A 1 101 ? 2.68 7.812 -9.906 1 98.88 101 LEU A N 1
ATOM 773 C CA . LEU A 1 101 ? 1.934 8.602 -8.938 1 98.88 101 LEU A CA 1
ATOM 774 C C . LEU A 1 101 ? 2.877 9.438 -8.07 1 98.88 101 LEU A C 1
ATOM 776 O O . LEU A 1 101 ? 2.627 10.625 -7.844 1 98.88 101 LEU A O 1
ATOM 780 N N . ILE A 1 102 ? 3.951 8.812 -7.66 1 98.94 102 ILE A N 1
ATOM 781 C CA . ILE A 1 102 ? 4.898 9.547 -6.824 1 98.94 102 ILE A CA 1
ATOM 782 C C . ILE A 1 102 ? 5.617 10.602 -7.664 1 98.94 102 ILE A C 1
ATOM 784 O O . ILE A 1 102 ? 5.812 11.734 -7.215 1 98.94 102 ILE A O 1
ATOM 788 N N . LEU A 1 103 ? 6.016 10.211 -8.867 1 98.88 103 LEU A N 1
ATOM 789 C CA . LEU A 1 103 ? 6.672 11.148 -9.773 1 98.88 103 LEU A CA 1
ATOM 790 C C . LEU A 1 103 ? 5.812 12.383 -10.008 1 98.88 103 LEU A C 1
ATOM 792 O O . LEU A 1 103 ? 6.281 13.508 -9.828 1 98.88 103 LEU A O 1
ATOM 796 N N . ILE A 1 104 ? 4.578 12.25 -10.312 1 98.75 104 ILE A N 1
ATOM 797 C CA . ILE A 1 104 ? 3.664 13.352 -10.609 1 98.75 104 ILE A CA 1
ATOM 798 C C . ILE A 1 104 ? 3.32 14.094 -9.312 1 98.75 104 ILE A C 1
ATOM 800 O O . ILE A 1 104 ? 3.389 15.328 -9.266 1 98.75 104 ILE A O 1
ATOM 804 N N . GLY A 1 105 ? 3.029 13.344 -8.273 1 98.56 105 GLY A N 1
ATOM 805 C CA . GLY A 1 105 ? 2.598 13.93 -7.012 1 98.56 105 GLY A CA 1
ATOM 806 C C . GLY A 1 105 ? 3.66 14.789 -6.355 1 98.56 105 GLY A C 1
ATOM 807 O O . GLY A 1 105 ? 3.342 15.727 -5.625 1 98.56 105 GLY A O 1
ATOM 808 N N . THR A 1 106 ? 4.93 14.484 -6.637 1 98.69 106 THR A N 1
ATOM 809 C CA . THR A 1 106 ? 6.016 15.188 -5.961 1 98.69 106 THR A CA 1
ATOM 810 C C . THR A 1 106 ? 6.836 16 -6.961 1 98.69 106 THR A C 1
ATOM 812 O O . THR A 1 106 ? 7.902 16.516 -6.621 1 98.69 106 THR A O 1
ATOM 815 N N . LYS A 1 107 ? 6.402 16.031 -8.188 1 98.31 107 LYS A N 1
ATOM 816 C CA . LYS A 1 107 ? 7.102 16.719 -9.273 1 98.31 107 LYS A CA 1
ATOM 817 C C . LYS A 1 107 ? 8.531 16.203 -9.422 1 98.31 107 LYS A C 1
ATOM 819 O O . LYS A 1 107 ? 9.469 17 -9.586 1 98.31 107 LYS A O 1
ATOM 824 N N . ALA A 1 108 ? 8.664 14.922 -9.203 1 98.25 108 ALA A N 1
ATOM 825 C CA . ALA A 1 108 ? 9.898 14.164 -9.406 1 98.25 108 ALA A CA 1
ATOM 826 C C . ALA A 1 108 ? 10.93 14.5 -8.336 1 98.25 108 ALA A C 1
ATOM 828 O O . ALA A 1 1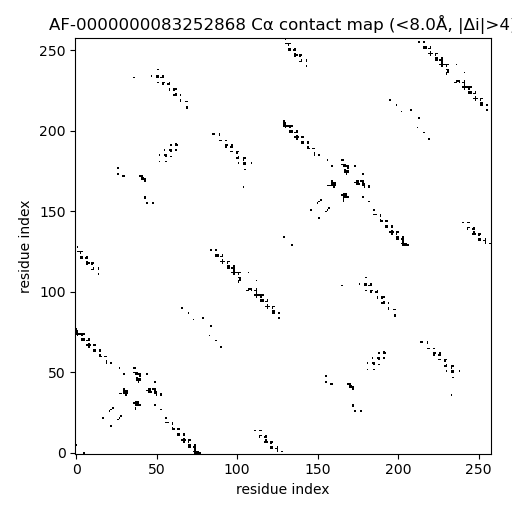08 ? 12.109 14.164 -8.477 1 98.25 108 ALA A O 1
ATOM 829 N N . LYS A 1 109 ? 10.523 15.133 -7.234 1 98.69 109 LYS A N 1
ATOM 830 C CA . LYS A 1 109 ? 11.5 15.609 -6.258 1 98.69 109 LYS A CA 1
ATOM 831 C C . LYS A 1 109 ? 11.719 14.578 -5.152 1 98.69 109 LYS A C 1
ATOM 833 O O . LYS A 1 109 ? 12.672 14.672 -4.387 1 98.69 109 LYS A O 1
ATOM 838 N N . HIS A 1 110 ? 10.82 13.688 -5.016 1 98.56 110 HIS A N 1
ATOM 839 C CA . HIS A 1 110 ? 10.984 12.602 -4.059 1 98.56 110 HIS A CA 1
ATOM 840 C C . HIS A 1 110 ? 11.609 11.375 -4.719 1 98.56 110 HIS A C 1
ATOM 842 O O . HIS A 1 110 ? 11.18 10.953 -5.793 1 98.56 110 HIS A O 1
ATOM 848 N N . PRO A 1 111 ? 12.547 10.766 -4.109 1 98.38 111 PRO A N 1
ATOM 849 C CA . PRO A 1 111 ? 13.281 9.688 -4.773 1 98.38 111 PRO A CA 1
ATOM 850 C C . PRO A 1 111 ? 12.484 8.383 -4.855 1 98.38 111 PRO A C 1
ATOM 852 O O . PRO A 1 111 ? 12.836 7.488 -5.621 1 98.38 111 PRO A O 1
ATOM 855 N N . GLY A 1 112 ? 11.438 8.289 -4.148 1 98.44 112 GLY A N 1
ATOM 856 C CA . GLY A 1 112 ? 10.664 7.055 -4.074 1 98.44 112 GLY A CA 1
ATOM 857 C C . GLY A 1 112 ? 10.242 6.535 -5.434 1 98.44 112 GLY A C 1
ATOM 858 O O . GLY A 1 112 ? 10.141 5.324 -5.637 1 98.44 112 GLY A O 1
ATOM 859 N N . TRP A 1 113 ? 9.984 7.418 -6.402 1 98.81 113 TRP A N 1
ATOM 860 C CA . TRP A 1 113 ? 9.547 6.961 -7.715 1 98.81 113 TRP A CA 1
ATOM 861 C C . TRP A 1 113 ? 10.656 6.207 -8.438 1 98.81 113 TRP A C 1
ATOM 863 O O . TRP A 1 113 ? 10.398 5.266 -9.188 1 98.81 113 TRP A O 1
ATOM 873 N N . VAL A 1 114 ? 11.906 6.477 -8.18 1 98.88 114 VAL A N 1
ATOM 874 C CA . VAL A 1 114 ? 13.039 5.789 -8.797 1 98.88 114 VAL A CA 1
ATOM 875 C C . VAL A 1 114 ? 13.109 4.352 -8.297 1 98.88 114 VAL A C 1
ATOM 877 O O . VAL A 1 114 ? 13.312 3.422 -9.078 1 98.88 114 VAL A O 1
ATOM 880 N N . GLY A 1 115 ? 12.977 4.184 -6.961 1 98.88 115 GLY A N 1
ATOM 881 C CA . GLY A 1 115 ? 12.984 2.846 -6.391 1 98.88 115 GLY A CA 1
ATOM 882 C C . GLY A 1 115 ? 11.883 1.958 -6.945 1 98.88 115 GLY A C 1
ATOM 883 O O . GLY A 1 115 ? 12.141 0.819 -7.34 1 98.88 115 GLY A O 1
ATOM 884 N N . LEU A 1 116 ? 10.656 2.516 -6.988 1 98.94 116 LEU A N 1
ATOM 885 C CA . LEU A 1 116 ? 9.516 1.746 -7.469 1 98.94 116 LEU A CA 1
ATOM 886 C C . LEU A 1 116 ? 9.672 1.417 -8.953 1 98.94 116 LEU A C 1
ATOM 888 O O . LEU A 1 116 ? 9.359 0.303 -9.375 1 98.94 116 LEU A O 1
ATOM 892 N N . LEU A 1 117 ? 10.164 2.404 -9.703 1 98.94 117 LEU A N 1
ATOM 893 C CA . LEU A 1 117 ? 10.414 2.154 -11.117 1 98.94 117 LEU A CA 1
ATOM 894 C C . LEU A 1 117 ? 11.469 1.065 -11.297 1 98.94 117 LEU A C 1
ATOM 896 O O . LEU A 1 117 ? 11.344 0.21 -12.172 1 98.94 117 LEU A O 1
ATOM 900 N N . GLY A 1 118 ? 12.539 1.143 -10.492 1 98.94 118 GLY A N 1
ATOM 901 C CA . GLY A 1 118 ? 13.562 0.109 -10.531 1 98.94 118 GLY A CA 1
ATOM 902 C C . GLY A 1 118 ? 13.008 -1.287 -10.32 1 98.94 118 GLY A C 1
ATOM 903 O O . GLY A 1 118 ? 13.375 -2.223 -11.039 1 98.94 118 GLY A O 1
ATOM 904 N N . VAL A 1 119 ? 12.125 -1.482 -9.352 1 98.94 119 VAL A N 1
ATOM 905 C CA . VAL A 1 119 ? 11.492 -2.775 -9.102 1 98.94 119 VAL A CA 1
ATOM 906 C C . VAL A 1 119 ? 10.703 -3.211 -10.336 1 98.94 119 VAL A C 1
ATOM 908 O O . VAL A 1 119 ? 10.82 -4.352 -10.781 1 98.94 119 VAL A O 1
ATOM 911 N N . ALA A 1 120 ? 9.883 -2.264 -10.898 1 98.94 120 ALA A N 1
ATOM 912 C CA . ALA A 1 120 ? 9.07 -2.586 -12.07 1 98.94 120 ALA A CA 1
ATOM 913 C C . ALA A 1 120 ? 9.938 -3.062 -13.227 1 98.94 120 ALA A C 1
ATOM 915 O O . ALA A 1 120 ? 9.625 -4.066 -13.875 1 98.94 120 ALA A O 1
ATOM 916 N N . VAL A 1 121 ? 11.016 -2.369 -13.477 1 98.81 121 VAL A N 1
ATOM 917 C CA . VAL A 1 121 ? 11.906 -2.67 -14.594 1 98.81 121 VAL A CA 1
ATOM 918 C C . VAL A 1 121 ? 12.578 -4.02 -14.367 1 98.81 121 VAL A C 1
ATOM 920 O O . VAL A 1 121 ? 12.648 -4.848 -15.273 1 98.81 121 VAL A O 1
ATOM 923 N N . LEU A 1 122 ? 13.07 -4.297 -13.18 1 98.88 122 LEU A N 1
ATOM 924 C CA . LEU A 1 122 ? 13.719 -5.562 -12.852 1 98.88 122 LEU A CA 1
ATOM 925 C C . LEU A 1 122 ? 12.75 -6.73 -13.016 1 98.88 122 LEU A C 1
ATOM 927 O O . LEU A 1 122 ? 13.125 -7.789 -13.523 1 98.88 122 LEU A O 1
ATOM 931 N N . VAL A 1 123 ? 11.5 -6.551 -12.547 1 98.69 123 VAL A N 1
ATOM 932 C CA . VAL A 1 123 ? 10.5 -7.605 -12.688 1 98.69 123 VAL A CA 1
ATOM 933 C C . VAL A 1 123 ? 10.234 -7.879 -14.164 1 98.69 123 VAL A C 1
ATOM 935 O O . VAL A 1 123 ? 10.125 -9.031 -14.586 1 98.69 123 VAL A O 1
ATOM 938 N N . TRP A 1 124 ? 10.094 -6.824 -14.93 1 96.69 124 TRP A N 1
ATOM 939 C CA . TRP A 1 124 ? 9.867 -6.965 -16.375 1 96.69 124 TRP A CA 1
ATOM 940 C C . TRP A 1 124 ? 10.984 -7.773 -17.016 1 96.69 124 TRP A C 1
ATOM 942 O O . TRP A 1 124 ? 10.719 -8.711 -17.781 1 96.69 124 TRP A O 1
ATOM 952 N N . PHE A 1 125 ? 12.234 -7.512 -16.656 1 95.62 125 PHE A N 1
ATOM 953 C CA . PHE A 1 125 ? 13.375 -8.234 -17.203 1 95.62 125 PHE A CA 1
ATOM 954 C C . PHE A 1 125 ? 13.375 -9.68 -16.719 1 95.62 125 PHE A C 1
ATOM 956 O O . PHE A 1 125 ? 13.75 -10.586 -17.469 1 95.62 125 PHE A O 1
ATOM 963 N N . GLY A 1 126 ? 13.055 -9.891 -15.5 1 94.5 126 GLY A N 1
ATOM 964 C CA . GLY A 1 126 ? 13.023 -11.234 -14.938 1 94.5 126 GLY A CA 1
ATOM 965 C C . GLY A 1 126 ? 12 -12.133 -15.609 1 94.5 126 GLY A C 1
ATOM 966 O O . GLY A 1 126 ? 12.203 -13.344 -15.719 1 94.5 126 GLY A O 1
ATOM 967 N N . GLY A 1 127 ? 10.844 -11.5 -16 1 89.75 127 GLY A N 1
ATOM 968 C CA . GLY A 1 127 ? 9.797 -12.266 -16.656 1 89.75 127 GLY A CA 1
ATOM 969 C C . GLY A 1 127 ? 10.117 -12.617 -18.094 1 89.75 127 GLY A C 1
ATOM 970 O O . GLY A 1 127 ? 9.477 -13.492 -18.672 1 89.75 127 GLY A O 1
ATOM 971 N N . THR A 1 128 ? 11.008 -11.984 -18.719 1 82.19 128 THR A N 1
ATOM 972 C CA . THR A 1 128 ? 11.352 -12.242 -20.109 1 82.19 128 THR A CA 1
ATOM 973 C C . THR A 1 128 ? 12.609 -13.102 -20.203 1 82.19 128 THR A C 1
ATOM 975 O O . THR A 1 128 ? 13.039 -13.469 -21.312 1 82.19 128 THR A O 1
ATOM 978 N N . HIS A 1 129 ? 13.273 -13.461 -19.078 1 72.88 129 HIS A N 1
ATOM 979 C CA . HIS A 1 129 ? 14.492 -14.266 -19.031 1 72.88 129 HIS A CA 1
ATOM 980 C C . HIS A 1 129 ? 14.328 -15.461 -18.094 1 72.88 129 HIS A C 1
ATOM 982 O O . HIS A 1 129 ? 13.562 -15.398 -17.141 1 72.88 129 HIS A O 1
ATOM 988 N N . MET B 1 1 ? -15.219 -21.719 -9.914 1 92.62 1 MET B N 1
ATOM 989 C CA . MET B 1 1 ? -14.781 -20.438 -9.375 1 92.62 1 MET B CA 1
ATOM 990 C C . MET B 1 1 ? -14.875 -20.422 -7.855 1 92.62 1 MET B C 1
ATOM 992 O O . MET B 1 1 ? -15.883 -20.844 -7.285 1 92.62 1 MET B O 1
ATOM 996 N N . ASN B 1 2 ? -13.93 -20.062 -7.164 1 95.69 2 ASN B N 1
ATOM 997 C CA . ASN B 1 2 ? -13.906 -19.969 -5.707 1 95.69 2 ASN B CA 1
ATOM 998 C C . ASN B 1 2 ? -14.594 -18.703 -5.215 1 95.69 2 ASN B C 1
ATOM 1000 O O . ASN B 1 2 ? -14.039 -17.609 -5.34 1 95.69 2 ASN B O 1
ATOM 1004 N N . GLY B 1 3 ? -15.805 -18.828 -4.66 1 97.19 3 GLY B N 1
ATOM 1005 C CA . GLY B 1 3 ? -16.625 -17.688 -4.266 1 97.19 3 GLY B CA 1
ATOM 1006 C C . GLY B 1 3 ? -15.992 -16.859 -3.166 1 97.19 3 GLY B C 1
ATOM 1007 O O . GLY B 1 3 ? -16.203 -15.648 -3.098 1 97.19 3 GLY B O 1
ATOM 1008 N N . TYR B 1 4 ? -15.289 -17.453 -2.223 1 98.06 4 TYR B N 1
ATOM 1009 C CA . TYR B 1 4 ? -14.617 -16.75 -1.144 1 98.06 4 TYR B CA 1
ATOM 1010 C C . TYR B 1 4 ? -13.539 -15.812 -1.692 1 98.06 4 TYR B C 1
ATOM 1012 O O . TYR B 1 4 ? -13.461 -14.648 -1.3 1 98.06 4 TYR B O 1
ATOM 1020 N N . LEU B 1 5 ? -12.75 -16.312 -2.643 1 98.38 5 LEU B N 1
ATOM 1021 C CA . LEU B 1 5 ? -11.68 -15.508 -3.223 1 98.38 5 LEU B CA 1
ATOM 1022 C C . LEU B 1 5 ? -12.25 -14.383 -4.086 1 98.38 5 LEU B C 1
ATOM 1024 O O . LEU B 1 5 ? -11.711 -13.273 -4.102 1 98.38 5 LEU B O 1
ATOM 1028 N N . LEU B 1 6 ? -13.312 -14.734 -4.809 1 98.5 6 LEU B N 1
ATOM 1029 C CA . LEU B 1 6 ? -13.977 -13.688 -5.578 1 98.5 6 LEU B CA 1
ATOM 1030 C C . LEU B 1 6 ? -14.492 -12.578 -4.66 1 98.5 6 LEU B C 1
ATOM 1032 O O . LEU B 1 6 ? -14.305 -11.398 -4.938 1 98.5 6 LEU B O 1
ATOM 1036 N N . SER B 1 7 ? -15.141 -12.914 -3.557 1 98.88 7 SER B N 1
ATOM 1037 C CA . SER B 1 7 ? -15.664 -11.945 -2.602 1 98.88 7 SER B CA 1
ATOM 1038 C C . SER B 1 7 ? -14.547 -11.117 -1.977 1 98.88 7 SER B C 1
ATOM 1040 O O . SER B 1 7 ? -14.68 -9.914 -1.786 1 98.88 7 SER B O 1
ATOM 1042 N N . ALA B 1 8 ? -13.422 -11.758 -1.633 1 98.88 8 ALA B N 1
ATOM 1043 C CA . ALA B 1 8 ? -12.258 -11.062 -1.095 1 98.88 8 ALA B CA 1
ATOM 1044 C C . ALA B 1 8 ? -11.734 -10.023 -2.086 1 98.88 8 ALA B C 1
ATOM 1046 O O . ALA B 1 8 ? -11.398 -8.898 -1.7 1 98.88 8 ALA B O 1
ATOM 1047 N N . SER B 1 9 ? -11.672 -10.422 -3.346 1 98.94 9 SER B N 1
ATOM 1048 C CA . SER B 1 9 ? -11.219 -9.516 -4.391 1 98.94 9 SER B CA 1
ATOM 1049 C C . SER B 1 9 ? -12.125 -8.289 -4.496 1 98.94 9 SER B C 1
ATOM 1051 O O . SER B 1 9 ? -11.648 -7.156 -4.5 1 98.94 9 SER B O 1
ATOM 1053 N N . VAL B 1 10 ? -13.391 -8.5 -4.535 1 98.94 10 VAL B N 1
ATOM 1054 C CA . VAL B 1 10 ? -14.359 -7.418 -4.652 1 98.94 10 VAL B CA 1
ATOM 1055 C C . VAL B 1 10 ? -14.266 -6.504 -3.434 1 98.94 10 VAL B C 1
ATOM 1057 O O . VAL B 1 10 ? -14.25 -5.277 -3.57 1 98.94 10 VAL B O 1
ATOM 1060 N N . LEU B 1 11 ? -14.195 -7.062 -2.293 1 98.94 11 LEU B N 1
ATOM 1061 C CA . LEU B 1 11 ? -14.078 -6.277 -1.068 1 98.94 11 LEU B CA 1
ATOM 1062 C C . LEU B 1 11 ? -12.828 -5.41 -1.093 1 98.94 11 LEU B C 1
ATOM 1064 O O . LEU B 1 11 ? -12.875 -4.227 -0.752 1 98.94 11 LEU B O 1
ATOM 1068 N N . ALA B 1 12 ? -11.727 -6.008 -1.485 1 98.94 12 ALA B N 1
ATOM 1069 C CA . ALA B 1 12 ? -10.477 -5.254 -1.545 1 98.94 12 ALA B CA 1
ATOM 1070 C C . ALA B 1 12 ? -10.578 -4.09 -2.523 1 98.94 12 ALA B C 1
ATOM 1072 O O . ALA B 1 12 ? -10.086 -2.992 -2.25 1 98.94 12 ALA B O 1
ATOM 1073 N N . PHE B 1 13 ? -11.227 -4.348 -3.701 1 98.88 13 PHE B N 1
ATOM 1074 C CA . PHE B 1 13 ? -11.414 -3.281 -4.68 1 98.88 13 PHE B CA 1
ATOM 1075 C C . PHE B 1 13 ? -12.25 -2.152 -4.094 1 98.88 13 PHE B C 1
ATOM 1077 O O . PHE B 1 13 ? -11.922 -0.976 -4.254 1 98.88 13 PHE B O 1
ATOM 1084 N N . VAL B 1 14 ? -13.305 -2.475 -3.406 1 98.94 14 VAL B N 1
ATOM 1085 C CA . VAL B 1 14 ? -14.227 -1.498 -2.838 1 98.94 14 VAL B CA 1
ATOM 1086 C C . VAL B 1 14 ? -13.531 -0.718 -1.724 1 98.94 14 VAL B C 1
ATOM 1088 O O . VAL B 1 14 ? -13.641 0.508 -1.653 1 98.94 14 VAL B O 1
ATOM 1091 N N . VAL B 1 15 ? -12.789 -1.402 -0.842 1 98.94 15 VAL B N 1
ATOM 1092 C CA . VAL B 1 15 ? -12.055 -0.749 0.235 1 98.94 15 VAL B CA 1
ATOM 1093 C C . VAL B 1 15 ? -11.062 0.25 -0.35 1 98.94 15 VAL B C 1
ATOM 1095 O O . VAL B 1 15 ? -10.938 1.374 0.142 1 98.94 15 VAL B O 1
ATOM 1098 N N . GLY B 1 16 ? -10.344 -0.163 -1.422 1 98.88 16 GLY B N 1
ATOM 1099 C CA . GLY B 1 16 ? -9.422 0.747 -2.074 1 98.88 16 GLY B CA 1
ATOM 1100 C C . GLY B 1 16 ? -10.094 1.974 -2.656 1 98.88 16 GLY B C 1
ATOM 1101 O O . GLY B 1 16 ? -9.586 3.088 -2.533 1 98.88 16 GLY B O 1
ATOM 1102 N N . LEU B 1 17 ? -11.211 1.728 -3.256 1 98.88 17 LEU B N 1
ATOM 1103 C CA . LEU B 1 17 ? -11.953 2.836 -3.842 1 98.88 17 LEU B CA 1
ATOM 1104 C C . LEU B 1 17 ? -12.414 3.814 -2.766 1 98.88 17 LEU B C 1
ATOM 1106 O O . LEU B 1 17 ? -12.234 5.023 -2.904 1 98.88 17 LEU B O 1
ATOM 1110 N N . ILE B 1 18 ? -13.016 3.373 -1.711 1 98.81 18 ILE B N 1
ATOM 1111 C CA . ILE B 1 18 ? -13.469 4.195 -0.595 1 98.81 18 ILE B CA 1
ATOM 1112 C C . ILE B 1 18 ? -12.281 4.914 0.035 1 98.81 18 ILE B C 1
ATOM 1114 O O . ILE B 1 18 ? -12.344 6.117 0.3 1 98.81 18 ILE B O 1
ATOM 1118 N N . HIS B 1 19 ? -11.25 4.23 0.243 1 98.81 19 HIS B N 1
ATOM 1119 C CA . HIS B 1 19 ? -10.023 4.797 0.801 1 98.81 19 HIS B CA 1
ATOM 1120 C C . HIS B 1 19 ? -9.539 5.984 -0.026 1 98.81 19 HIS B C 1
ATOM 1122 O O . HIS B 1 19 ? -9.289 7.062 0.515 1 98.81 19 HIS B O 1
ATOM 1128 N N . SER B 1 20 ? -9.492 5.789 -1.355 1 98.88 20 SER B N 1
ATOM 1129 C CA . SER B 1 20 ? -8.984 6.84 -2.23 1 98.88 20 SER B CA 1
ATOM 1130 C C . SER B 1 20 ? -9.945 8.023 -2.287 1 98.88 20 SER B C 1
ATOM 1132 O O . SER B 1 20 ? -9.531 9.172 -2.152 1 98.88 20 SER B O 1
ATOM 1134 N N . VAL B 1 21 ? -11.195 7.75 -2.412 1 98.81 21 VAL B N 1
ATOM 1135 C CA . VAL B 1 21 ? -12.195 8.805 -2.576 1 98.81 21 VAL B CA 1
ATOM 1136 C C . VAL B 1 21 ? -12.391 9.547 -1.255 1 98.81 21 VAL B C 1
ATOM 1138 O O . VAL B 1 21 ? -12.297 10.773 -1.203 1 98.81 21 VAL B O 1
ATOM 1141 N N . LEU B 1 22 ? -12.617 8.883 -0.112 1 98.56 22 LEU B N 1
ATOM 1142 C CA . LEU B 1 22 ? -12.883 9.531 1.168 1 98.56 22 LEU B CA 1
ATOM 1143 C C . LEU B 1 22 ? -11.625 10.227 1.692 1 98.56 22 LEU B C 1
ATOM 1145 O O . LEU B 1 22 ? -11.719 11.266 2.355 1 98.56 22 LEU B O 1
ATOM 1149 N N . GLY B 1 23 ? -10.484 9.656 1.37 1 98.25 23 GLY B N 1
ATOM 1150 C CA . GLY B 1 23 ? -9.266 10.383 1.71 1 98.25 23 GLY B CA 1
ATOM 1151 C C . GLY B 1 23 ? -9.18 11.742 1.044 1 98.25 23 GLY B C 1
ATOM 1152 O O . GLY B 1 23 ? -8.758 12.719 1.667 1 98.25 23 GLY B O 1
ATOM 1153 N N . GLU B 1 24 ? -9.594 11.812 -0.278 1 98.56 24 GLU B N 1
ATOM 1154 C CA . GLU B 1 24 ? -9.609 13.094 -0.985 1 98.56 24 GLU B CA 1
ATOM 1155 C C . GLU B 1 24 ? -10.586 14.07 -0.336 1 98.56 24 GLU B C 1
ATOM 1157 O O . GLU B 1 24 ? -10.258 15.242 -0.142 1 98.56 24 GLU B O 1
ATOM 1162 N N . ILE B 1 25 ? -11.664 13.578 0.108 1 98.31 25 ILE B N 1
ATOM 1163 C CA . ILE B 1 25 ? -12.766 14.414 0.58 1 98.31 25 ILE B CA 1
ATOM 1164 C C . ILE B 1 25 ? -12.516 14.828 2.027 1 98.31 25 ILE B C 1
ATOM 1166 O O . ILE B 1 25 ? -12.695 15.992 2.387 1 98.31 25 ILE B O 1
ATOM 1170 N N . LEU B 1 26 ? -12.031 13.906 2.844 1 98.06 26 LEU B N 1
ATOM 1171 C CA . LEU B 1 26 ? -12.047 14.133 4.285 1 98.06 26 LEU B CA 1
ATOM 1172 C C . LEU B 1 26 ? -10.68 14.586 4.781 1 98.06 26 LEU B C 1
ATOM 1174 O O . LEU B 1 26 ? -10.562 15.141 5.871 1 98.06 26 LEU B O 1
ATOM 1178 N N . ILE B 1 27 ? -9.672 14.367 3.998 1 98.44 27 ILE B N 1
ATOM 1179 C CA . ILE B 1 27 ? -8.336 14.688 4.488 1 98.44 27 ILE B CA 1
ATOM 1180 C C . ILE B 1 27 ? -7.68 15.711 3.564 1 98.44 27 ILE B C 1
ATOM 1182 O O . ILE B 1 27 ? -7.359 16.828 3.988 1 98.44 27 ILE B O 1
ATOM 1186 N N . PHE B 1 28 ? -7.602 15.453 2.309 1 98.5 28 PHE B N 1
ATOM 1187 C CA . PHE B 1 28 ? -6.648 16.172 1.468 1 98.5 28 PHE B CA 1
ATOM 1188 C C . PHE B 1 28 ? -7.281 17.438 0.887 1 98.5 28 PHE B C 1
ATOM 1190 O O . PHE B 1 28 ? -6.578 18.391 0.567 1 98.5 28 PHE B O 1
ATOM 1197 N N . ARG B 1 29 ? -8.547 17.438 0.769 1 97.56 29 ARG B N 1
ATOM 1198 C CA . ARG B 1 29 ? -9.234 18.609 0.226 1 97.56 29 ARG B CA 1
ATOM 1199 C C . ARG B 1 29 ? -8.891 19.859 1.026 1 97.56 29 ARG B C 1
ATOM 1201 O O . ARG B 1 29 ? -8.695 20.938 0.455 1 97.56 29 ARG B O 1
ATOM 1208 N N . ARG B 1 30 ? -8.742 19.828 2.32 1 95.81 30 ARG B N 1
ATOM 1209 C CA . ARG B 1 30 ? -8.469 20.969 3.178 1 95.81 30 ARG B CA 1
ATOM 1210 C C . ARG B 1 30 ? -7.016 21.422 3.033 1 95.81 30 ARG B C 1
ATOM 1212 O O . ARG B 1 30 ? -6.664 22.531 3.439 1 95.81 30 ARG B O 1
ATOM 1219 N N . MET B 1 31 ? -6.305 20.594 2.461 1 97.62 31 MET B N 1
ATOM 1220 C CA . MET B 1 31 ? -4.883 20.906 2.314 1 97.62 31 MET B CA 1
ATOM 1221 C C . MET B 1 31 ? -4.586 21.453 0.92 1 97.62 31 MET B C 1
ATOM 1223 O O . MET B 1 31 ? -3.424 21.656 0.568 1 97.62 31 MET B O 1
ATOM 1227 N N . ARG B 1 32 ? -5.578 21.625 0.15 1 96.94 32 ARG B N 1
ATOM 1228 C CA . ARG B 1 32 ? -5.391 22.109 -1.211 1 96.94 32 ARG B CA 1
ATOM 1229 C C . ARG B 1 32 ? -5.316 23.625 -1.239 1 96.94 32 ARG B C 1
ATOM 1231 O O . ARG B 1 32 ? -6.086 24.312 -0.558 1 96.94 32 ARG B O 1
ATOM 1238 N N . ARG B 1 33 ? -4.25 24.078 -1.855 1 92.94 33 ARG B N 1
ATOM 1239 C CA . ARG B 1 33 ? -4.074 25.5 -2.133 1 92.94 33 ARG B CA 1
ATOM 1240 C C . ARG B 1 33 ? -3.822 25.734 -3.617 1 92.94 33 ARG B C 1
ATOM 1242 O O . ARG B 1 33 ? -2.682 25.672 -4.082 1 92.94 33 ARG B O 1
ATOM 1249 N N . GLY B 1 34 ? -4.992 25.953 -4.445 1 87.81 34 GLY B N 1
ATOM 1250 C CA . GLY B 1 34 ? -4.824 26.375 -5.824 1 87.81 34 GLY B CA 1
ATOM 1251 C C . GLY B 1 34 ? -4.836 25.219 -6.809 1 87.81 34 GLY B C 1
ATOM 1252 O O . GLY B 1 34 ? -4.809 25.422 -8.023 1 87.81 34 GLY B O 1
ATOM 1253 N N . GLY B 1 35 ? -4.707 23.922 -6.301 1 90.75 35 GLY B N 1
ATOM 1254 C CA . GLY B 1 35 ? -4.68 22.797 -7.227 1 90.75 35 GLY B CA 1
ATOM 1255 C C . GLY B 1 35 ? -5.207 21.516 -6.621 1 90.75 35 GLY B C 1
ATOM 1256 O O . GLY B 1 35 ? -5.672 21.5 -5.48 1 90.75 35 GLY B O 1
ATOM 1257 N N . PHE B 1 36 ? -5.168 20.531 -7.535 1 95.75 36 PHE B N 1
ATOM 1258 C CA . PHE B 1 36 ? -5.723 19.25 -7.152 1 95.75 36 PHE B CA 1
ATOM 1259 C C . PHE B 1 36 ? -4.84 18.562 -6.113 1 95.75 36 PHE B C 1
ATOM 1261 O O . PHE B 1 36 ? -5.34 18 -5.141 1 95.75 36 PHE B O 1
ATOM 1268 N N . ILE B 1 37 ? -3.488 18.578 -6.359 1 97.75 37 ILE B N 1
ATOM 1269 C CA . ILE B 1 37 ? -2.541 17.984 -5.422 1 97.75 37 ILE B CA 1
ATOM 1270 C C . ILE B 1 37 ? -2.322 18.938 -4.242 1 97.75 37 ILE B C 1
ATOM 1272 O O . ILE B 1 37 ? -1.945 20.094 -4.43 1 97.75 37 ILE B O 1
ATOM 1276 N N . PRO B 1 38 ? -2.584 18.422 -3.039 1 98.38 38 PRO B N 1
ATOM 1277 C CA . PRO B 1 38 ? -2.492 19.297 -1.869 1 98.38 38 PRO B CA 1
ATOM 1278 C C . PRO B 1 38 ? -1.057 19.719 -1.558 1 98.38 38 PRO B C 1
ATOM 1280 O O . PRO B 1 38 ? -0.123 18.938 -1.766 1 98.38 38 PRO B O 1
ATOM 1283 N N . THR B 1 39 ? -0.931 21.016 -1.006 1 98 39 THR B N 1
ATOM 1284 C CA . THR B 1 39 ? 0.398 21.547 -0.724 1 98 39 THR B CA 1
ATOM 1285 C C . THR B 1 39 ? 0.431 22.219 0.644 1 98 39 THR B C 1
ATOM 1287 O O . THR B 1 39 ? 1.498 22.609 1.124 1 98 39 THR B O 1
ATOM 1290 N N . ASP B 1 40 ? -0.691 22.391 1.252 1 97.75 40 ASP B N 1
ATOM 1291 C CA . ASP B 1 40 ? -0.778 23.156 2.494 1 97.75 40 ASP B CA 1
ATOM 1292 C C . ASP B 1 40 ? -0.685 22.234 3.709 1 97.75 40 ASP B C 1
ATOM 1294 O O . ASP B 1 40 ? -1.616 21.484 3.996 1 97.75 40 ASP B O 1
ATOM 1298 N N . GLY B 1 41 ? 0.381 22.328 4.43 1 96.62 41 GLY B N 1
ATOM 1299 C CA . GLY B 1 41 ? 0.595 21.516 5.617 1 96.62 41 GLY B CA 1
ATOM 1300 C C . GLY B 1 41 ? 0.462 22.312 6.906 1 96.62 41 GLY B C 1
ATOM 1301 O O . GLY B 1 41 ? 0.793 21.812 7.984 1 96.62 41 GLY B O 1
ATOM 1302 N N . GLY B 1 42 ? -0.069 23.531 6.707 1 95.38 42 GLY B N 1
ATOM 1303 C CA . GLY B 1 42 ? -0.172 24.391 7.887 1 95.38 42 GLY B CA 1
ATOM 1304 C C . GLY B 1 42 ? 1.167 24.656 8.547 1 95.38 42 GLY B C 1
ATOM 1305 O O . GLY B 1 42 ? 2.148 24.953 7.871 1 95.38 42 GLY B O 1
ATOM 1306 N N . ASN B 1 43 ? 1.13 24.656 9.914 1 95.5 43 ASN B N 1
ATOM 1307 C CA . ASN B 1 43 ? 2.34 24.953 10.672 1 95.5 43 ASN B CA 1
ATOM 1308 C C . ASN B 1 43 ? 3.121 23.688 11.008 1 95.5 43 ASN B C 1
ATOM 1310 O O . ASN B 1 43 ? 4.168 23.75 11.656 1 95.5 43 ASN B O 1
ATOM 1314 N N . VAL B 1 44 ? 2.717 22.578 10.414 1 96.12 44 VAL B N 1
ATOM 1315 C CA . VAL B 1 44 ? 3.281 21.328 10.93 1 96.12 44 VAL B CA 1
ATOM 1316 C C . VAL B 1 44 ? 3.955 20.562 9.789 1 96.12 44 VAL B C 1
ATOM 1318 O O . VAL B 1 44 ? 4.973 19.891 10 1 96.12 44 VAL B O 1
ATOM 1321 N N . LEU B 1 45 ? 3.412 20.688 8.633 1 97.38 45 LEU B N 1
ATOM 1322 C CA . LEU B 1 45 ? 3.947 19.922 7.512 1 97.38 45 LEU B CA 1
ATOM 1323 C C . LEU B 1 45 ? 4.473 20.844 6.422 1 97.38 45 LEU B C 1
ATOM 1325 O O . LEU B 1 45 ? 3.834 21.844 6.086 1 97.38 45 LEU B O 1
ATOM 1329 N N . ARG B 1 46 ? 5.621 20.516 5.91 1 97.75 46 ARG B N 1
ATOM 1330 C CA . ARG B 1 46 ? 6.133 21.188 4.719 1 97.75 46 ARG B CA 1
ATOM 1331 C C . ARG B 1 46 ? 5.359 20.75 3.475 1 97.75 46 ARG B C 1
ATOM 1333 O O . ARG B 1 46 ? 4.719 19.703 3.469 1 97.75 46 ARG B O 1
ATOM 1340 N N . GLU B 1 47 ? 5.461 21.547 2.477 1 97.69 47 GLU B N 1
ATOM 1341 C CA . GLU B 1 47 ? 4.805 21.219 1.216 1 97.69 47 GLU B CA 1
ATOM 1342 C C . GLU B 1 47 ? 5.234 19.844 0.716 1 97.69 47 GLU B C 1
ATOM 1344 O O . GLU B 1 47 ? 4.402 19.047 0.272 1 97.69 47 GLU B O 1
ATOM 1349 N N . SER B 1 48 ? 6.52 19.531 0.699 1 98.38 48 SER B N 1
ATOM 1350 C CA . SER B 1 48 ? 7.035 18.25 0.209 1 98.38 48 SER B CA 1
ATOM 1351 C C . SER B 1 48 ? 6.422 17.078 0.968 1 98.38 48 SER B C 1
ATOM 1353 O O . SER B 1 48 ? 6.156 16.031 0.386 1 98.38 48 SER B O 1
ATOM 1355 N N . ASN B 1 49 ? 6.176 17.219 2.254 1 98.5 49 ASN B N 1
ATOM 1356 C CA . ASN B 1 49 ? 5.559 16.172 3.068 1 98.5 49 ASN B CA 1
ATOM 1357 C C . ASN B 1 49 ? 4.098 15.953 2.689 1 98.5 49 ASN B C 1
ATOM 1359 O O . ASN B 1 49 ? 3.637 14.812 2.605 1 98.5 49 ASN B O 1
ATOM 1363 N N . VAL B 1 50 ? 3.451 17.031 2.453 1 98.62 50 VAL B N 1
ATOM 1364 C CA . VAL B 1 50 ? 2.045 16.953 2.074 1 98.62 50 VAL B CA 1
ATOM 1365 C C . VAL B 1 50 ? 1.913 16.203 0.75 1 98.62 50 VAL B C 1
ATOM 1367 O O . VAL B 1 50 ? 1.079 15.297 0.62 1 98.62 50 VAL B O 1
ATOM 1370 N N . ARG B 1 51 ? 2.732 16.5 -0.147 1 98.69 51 ARG B N 1
ATOM 1371 C CA . ARG B 1 51 ? 2.684 15.883 -1.472 1 98.69 51 ARG B CA 1
ATOM 1372 C C . ARG B 1 51 ? 2.975 14.391 -1.396 1 98.69 51 ARG B C 1
ATOM 1374 O O . ARG B 1 51 ? 2.287 13.586 -2.025 1 98.69 51 ARG B O 1
ATOM 1381 N N . ILE B 1 52 ? 3.967 14.023 -0.625 1 98.88 52 ILE B N 1
ATOM 1382 C CA . ILE B 1 52 ? 4.336 12.617 -0.582 1 98.88 52 ILE B CA 1
ATOM 1383 C C . ILE B 1 52 ? 3.293 11.836 0.213 1 98.88 52 ILE B C 1
ATOM 1385 O O . ILE B 1 52 ? 3.008 10.672 -0.096 1 98.88 52 ILE B O 1
ATOM 1389 N N . LEU B 1 53 ? 2.674 12.477 1.23 1 98.88 53 LEU B N 1
ATOM 1390 C CA . LEU B 1 53 ? 1.584 11.812 1.942 1 98.88 53 LEU B CA 1
ATOM 1391 C C . LEU B 1 53 ? 0.409 11.547 1.008 1 98.88 53 LEU B C 1
ATOM 1393 O O . LEU B 1 53 ? -0.172 10.461 1.032 1 98.88 53 LEU B O 1
ATOM 1397 N N . TRP B 1 54 ? 0.158 12.461 0.2 1 98.88 54 TRP B N 1
ATOM 1398 C CA . TRP B 1 54 ? -0.919 12.32 -0.773 1 98.88 54 TRP B CA 1
ATOM 1399 C C . TRP B 1 54 ? -0.614 11.211 -1.769 1 98.88 54 TRP B C 1
ATOM 1401 O O . TRP B 1 54 ? -1.448 10.328 -2.002 1 98.88 54 TRP B O 1
ATOM 1411 N N . ALA B 1 55 ? 0.531 11.234 -2.346 1 98.88 55 ALA B N 1
ATOM 1412 C CA . ALA B 1 55 ? 0.906 10.227 -3.332 1 98.88 55 ALA B CA 1
ATOM 1413 C C . ALA B 1 55 ? 0.911 8.828 -2.717 1 98.88 55 ALA B C 1
ATOM 1415 O O . ALA B 1 55 ? 0.39 7.883 -3.309 1 98.88 55 ALA B O 1
ATOM 1416 N N . SER B 1 56 ? 1.439 8.688 -1.52 1 98.88 56 SER B N 1
ATOM 1417 C CA . SER B 1 56 ? 1.515 7.391 -0.85 1 98.88 56 SER B C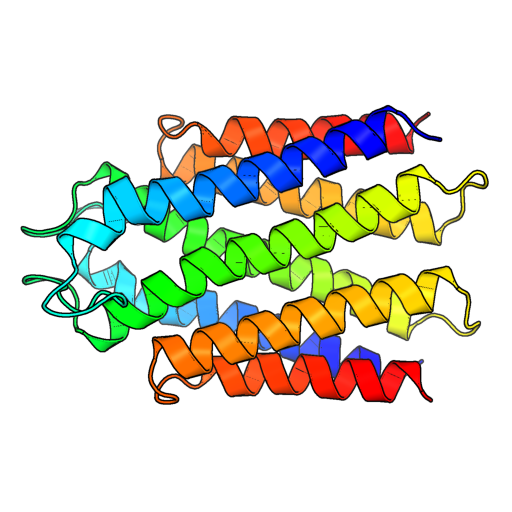A 1
ATOM 1418 C C . SER B 1 56 ? 0.125 6.863 -0.506 1 98.88 56 SER B C 1
ATOM 1420 O O . SER B 1 56 ? -0.108 5.652 -0.526 1 98.88 56 SER B O 1
ATOM 1422 N N . TRP B 1 57 ? -0.755 7.824 -0.136 1 98.88 57 TRP B N 1
ATOM 1423 C CA . TRP B 1 57 ? -2.143 7.469 0.141 1 98.88 57 TRP B CA 1
ATOM 1424 C C . TRP B 1 57 ? -2.758 6.719 -1.035 1 98.88 57 TRP B C 1
ATOM 1426 O O . TRP B 1 57 ? -3.398 5.68 -0.851 1 98.88 57 TRP B O 1
ATOM 1436 N N . HIS B 1 58 ? -2.508 7.121 -2.209 1 98.94 58 HIS B N 1
ATOM 1437 C CA . HIS B 1 58 ? -3.102 6.523 -3.4 1 98.94 58 HIS B CA 1
ATOM 1438 C C . HIS B 1 58 ? -2.291 5.324 -3.875 1 98.94 58 HIS B C 1
ATOM 1440 O O . HIS B 1 58 ? -2.85 4.367 -4.418 1 98.94 58 HIS B O 1
ATOM 1446 N N . VAL B 1 59 ? -0.992 5.34 -3.695 1 98.94 59 VAL B N 1
ATOM 1447 C CA . VAL B 1 59 ? -0.179 4.18 -4.039 1 98.94 59 VAL B CA 1
ATOM 1448 C C . VAL B 1 59 ? -0.618 2.977 -3.205 1 98.94 59 VAL B C 1
ATOM 1450 O O . VAL B 1 59 ? -0.606 1.842 -3.686 1 98.94 59 VAL B O 1
ATOM 1453 N N . LEU B 1 60 ? -1.002 3.199 -1.958 1 98.94 60 LEU B N 1
ATOM 1454 C CA . LEU B 1 60 ? -1.529 2.121 -1.129 1 98.94 60 LEU B CA 1
ATOM 1455 C C . LEU B 1 60 ? -2.711 1.44 -1.81 1 98.94 60 LEU B C 1
ATOM 1457 O O . LEU B 1 60 ? -2.799 0.21 -1.826 1 98.94 60 LEU B O 1
ATOM 1461 N N . THR B 1 61 ? -3.6 2.244 -2.406 1 98.94 61 THR B N 1
ATOM 1462 C CA . THR B 1 61 ? -4.73 1.704 -3.146 1 98.94 61 THR B CA 1
ATOM 1463 C C . THR B 1 61 ? -4.254 0.895 -4.348 1 98.94 61 THR B C 1
ATOM 1465 O O . THR B 1 61 ? -4.762 -0.2 -4.609 1 98.94 61 THR B O 1
ATOM 1468 N N . VAL B 1 62 ? -3.287 1.352 -5.02 1 98.94 62 VAL B N 1
ATOM 1469 C CA . VAL B 1 62 ? -2.75 0.662 -6.188 1 98.94 62 VAL B CA 1
ATOM 1470 C C . VAL B 1 62 ? -2.191 -0.698 -5.773 1 98.94 62 VAL B C 1
ATOM 1472 O O . VAL B 1 62 ? -2.465 -1.711 -6.422 1 98.94 62 VAL B O 1
ATOM 1475 N N . PHE B 1 63 ? -1.389 -0.704 -4.699 1 98.94 63 PHE B N 1
ATOM 1476 C CA . PHE B 1 63 ? -0.831 -1.962 -4.215 1 98.94 63 PHE B CA 1
ATOM 1477 C C . PHE B 1 63 ? -1.938 -2.91 -3.771 1 98.94 63 PHE B C 1
ATOM 1479 O O . PHE B 1 63 ? -1.901 -4.105 -4.078 1 98.94 63 PHE B O 1
ATOM 1486 N N . GLY B 1 64 ? -2.941 -2.3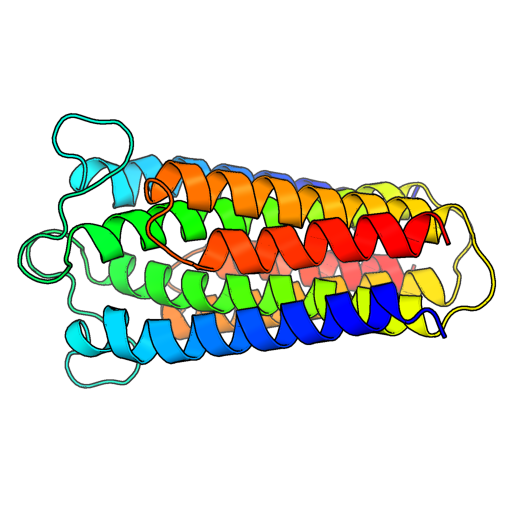81 -3.07 1 98.94 64 GLY B N 1
ATOM 1487 C CA . GLY B 1 64 ? -4.082 -3.189 -2.678 1 98.94 64 GLY B CA 1
ATOM 1488 C C . GLY B 1 64 ? -4.84 -3.766 -3.859 1 98.94 64 GLY B C 1
ATOM 1489 O O . GLY B 1 64 ? -5.246 -4.93 -3.836 1 98.94 64 GLY B O 1
ATOM 1490 N N . TRP B 1 65 ? -5.047 -2.965 -4.871 1 98.94 65 TRP B N 1
ATOM 1491 C CA . TRP B 1 65 ? -5.754 -3.418 -6.066 1 98.94 65 TRP B CA 1
ATOM 1492 C C . TRP B 1 65 ? -4.926 -4.445 -6.832 1 98.94 65 TRP B C 1
ATOM 1494 O O . TRP B 1 65 ? -5.48 -5.359 -7.453 1 98.94 65 TRP B O 1
ATOM 1504 N N . GLY B 1 66 ? -3.572 -4.309 -6.824 1 98.88 66 GLY B N 1
ATOM 1505 C CA . GLY B 1 66 ? -2.754 -5.391 -7.348 1 98.88 66 GLY B CA 1
ATOM 1506 C C . GLY B 1 66 ? -3.037 -6.727 -6.688 1 98.88 66 GLY B C 1
ATOM 1507 O O . GLY B 1 66 ? -3.195 -7.742 -7.371 1 98.88 66 GLY B O 1
ATOM 1508 N N . MET B 1 67 ? -3.178 -6.727 -5.406 1 98.81 67 MET B N 1
ATOM 1509 C CA . MET B 1 67 ? -3.488 -7.949 -4.672 1 98.81 67 MET B CA 1
ATOM 1510 C C . MET B 1 67 ? -4.902 -8.43 -4.984 1 98.81 67 MET B C 1
ATOM 1512 O O . MET B 1 67 ? -5.148 -9.633 -5.066 1 98.81 67 MET B O 1
ATOM 1516 N N . ALA B 1 68 ? -5.812 -7.441 -5.133 1 98.88 68 ALA B N 1
ATOM 1517 C CA . ALA B 1 68 ? -7.188 -7.785 -5.496 1 98.88 68 ALA B CA 1
ATOM 1518 C C . ALA B 1 68 ? -7.238 -8.477 -6.855 1 98.88 68 ALA B C 1
ATOM 1520 O O . ALA B 1 68 ? -8 -9.422 -7.047 1 98.88 68 ALA B O 1
ATOM 1521 N N . ILE B 1 69 ? -6.469 -7.973 -7.785 1 98.81 69 ILE B N 1
ATOM 1522 C CA . ILE B 1 69 ? -6.422 -8.539 -9.125 1 98.81 69 ILE B CA 1
ATOM 1523 C C . ILE B 1 69 ? -5.883 -9.969 -9.062 1 98.81 69 ILE B C 1
ATOM 1525 O O . ILE B 1 69 ? -6.387 -10.859 -9.75 1 98.81 69 ILE B O 1
ATOM 1529 N N . LEU B 1 70 ? -4.875 -10.211 -8.234 1 98.25 70 LEU B N 1
ATOM 1530 C CA . LEU B 1 70 ? -4.344 -11.562 -8.062 1 98.25 70 LEU B CA 1
ATOM 1531 C C . LEU B 1 70 ? -5.406 -12.492 -7.48 1 98.25 70 LEU B C 1
ATOM 1533 O O . LEU B 1 70 ? -5.535 -13.641 -7.91 1 98.25 70 LEU B O 1
ATOM 1537 N N . LEU B 1 71 ? -6.168 -12 -6.527 1 98.38 71 LEU B N 1
ATOM 1538 C CA . LEU B 1 71 ? -7.23 -12.805 -5.938 1 98.38 71 LEU B CA 1
ATOM 1539 C C . LEU B 1 71 ? -8.305 -13.125 -6.969 1 98.38 71 LEU B C 1
ATOM 1541 O O . LEU B 1 71 ? -8.859 -14.227 -6.977 1 98.38 71 LEU B O 1
ATOM 1545 N N . LEU B 1 72 ? -8.633 -12.133 -7.793 1 98.25 72 LEU B N 1
ATOM 1546 C CA . LEU B 1 72 ? -9.602 -12.352 -8.859 1 98.25 72 LEU B CA 1
ATOM 1547 C C . LEU B 1 72 ? -9.125 -13.453 -9.805 1 98.25 72 LEU B C 1
ATOM 1549 O O . LEU B 1 72 ? -9.906 -14.336 -10.18 1 98.25 72 LEU B O 1
ATOM 1553 N N . TRP B 1 73 ? -7.883 -13.367 -10.18 1 97.19 73 TRP B N 1
ATOM 1554 C CA . TRP B 1 73 ? -7.301 -14.398 -11.031 1 97.19 73 TRP B CA 1
ATOM 1555 C C . TRP B 1 73 ? -7.363 -15.766 -10.359 1 97.19 73 TRP B C 1
ATOM 1557 O O . TRP B 1 73 ? -7.773 -16.75 -10.977 1 97.19 73 TRP B O 1
ATOM 1567 N N . LEU B 1 74 ? -6.98 -15.836 -9.133 1 95.75 74 LEU B N 1
ATOM 1568 C CA . LEU B 1 74 ? -6.977 -17.078 -8.367 1 95.75 74 LEU B CA 1
ATOM 1569 C C . LEU B 1 74 ? -8.375 -17.688 -8.297 1 95.75 74 LEU B C 1
ATOM 1571 O O . LEU B 1 74 ? -8.539 -18.906 -8.344 1 95.75 74 LEU B O 1
ATOM 1575 N N . ALA B 1 75 ? -9.344 -16.828 -8.125 1 96.69 75 ALA B N 1
ATOM 1576 C CA . ALA B 1 75 ? -10.727 -17.266 -7.977 1 96.69 75 ALA B CA 1
ATOM 1577 C C . ALA B 1 75 ? -11.172 -18.078 -9.188 1 96.69 75 ALA B C 1
ATOM 1579 O O . ALA B 1 75 ? -12.07 -18.922 -9.078 1 96.69 75 ALA B O 1
ATOM 1580 N N . GLN B 1 76 ? -10.547 -17.875 -10.344 1 95.88 76 GLN B N 1
ATOM 1581 C CA . GLN B 1 76 ? -10.945 -18.516 -11.602 1 95.88 76 GLN B CA 1
ATOM 1582 C C . GLN B 1 76 ? -10.18 -19.812 -11.828 1 95.88 76 GLN B C 1
ATOM 1584 O O . GLN B 1 76 ? -10.445 -20.531 -12.797 1 95.88 76 GLN B O 1
ATOM 1589 N N . GLN B 1 77 ? -9.219 -20.062 -10.914 1 92.5 77 GLN B N 1
ATOM 1590 C CA . GLN B 1 77 ? -8.406 -21.266 -11.086 1 92.5 77 GLN B CA 1
ATOM 1591 C C . GLN B 1 77 ? -9.07 -22.484 -10.445 1 92.5 77 GLN B C 1
ATOM 1593 O O . GLN B 1 77 ? -9.695 -22.375 -9.391 1 92.5 77 GLN B O 1
ATOM 1598 N N . SER B 1 78 ? -8.984 -23.672 -11.078 1 86.25 78 SER B N 1
ATOM 1599 C CA . SER B 1 78 ? -9.641 -24.891 -10.609 1 86.25 78 SER B CA 1
ATOM 1600 C C . SER B 1 78 ? -8.656 -25.781 -9.852 1 86.25 78 SER B C 1
ATOM 1602 O O . SER B 1 78 ? -9.055 -26.531 -8.953 1 86.25 78 SER B O 1
ATOM 1604 N N . LEU B 1 79 ? -7.406 -25.828 -10.219 1 76.75 79 LEU B N 1
ATOM 1605 C CA . LEU B 1 79 ? -6.434 -26.719 -9.594 1 76.75 79 LEU B CA 1
ATOM 1606 C C . LEU B 1 79 ? -5.633 -25.984 -8.523 1 76.75 79 LEU B C 1
ATOM 1608 O O . LEU B 1 79 ? -5.246 -24.828 -8.727 1 76.75 79 LEU B O 1
ATOM 1612 N N . VAL B 1 80 ? -5.598 -26.609 -7.344 1 75.19 80 VAL B N 1
ATOM 1613 C CA . VAL B 1 80 ? -4.777 -26.078 -6.262 1 75.19 80 VAL B CA 1
ATOM 1614 C C . VAL B 1 80 ? -3.318 -26.469 -6.473 1 75.19 80 VAL B C 1
ATOM 1616 O O . VAL B 1 80 ? -3.02 -27.625 -6.781 1 75.19 80 VAL B O 1
ATOM 1619 N N . SER B 1 81 ? -2.467 -25.469 -6.395 1 83.25 81 SER B N 1
ATOM 1620 C CA . SER B 1 81 ? -1.027 -25.688 -6.492 1 83.25 81 SER B CA 1
ATOM 1621 C C . SER B 1 81 ? -0.286 -25.031 -5.336 1 83.25 81 SER B C 1
ATOM 1623 O O . SER B 1 81 ? -0.877 -24.266 -4.566 1 83.25 81 SER B O 1
ATOM 1625 N N . GLY B 1 82 ? 0.947 -25.375 -5.156 1 84.19 82 GLY B N 1
ATOM 1626 C CA . GLY B 1 82 ? 1.792 -24.75 -4.152 1 84.19 82 GLY B CA 1
ATOM 1627 C C . GLY B 1 82 ? 1.921 -23.25 -4.332 1 84.19 82 GLY B C 1
ATOM 1628 O O . GLY B 1 82 ? 1.918 -22.5 -3.355 1 84.19 82 GLY B O 1
ATOM 1629 N N . THR B 1 83 ? 1.947 -22.859 -5.555 1 86.62 83 THR B N 1
ATOM 1630 C CA . THR B 1 83 ? 2.035 -21.438 -5.871 1 86.62 83 THR B CA 1
ATOM 1631 C C . THR B 1 83 ? 0.799 -20.703 -5.375 1 86.62 83 THR B C 1
ATOM 1633 O O . THR B 1 83 ? 0.907 -19.594 -4.824 1 86.62 83 THR B O 1
ATOM 1636 N N . PHE B 1 84 ? -0.357 -21.312 -5.508 1 92.56 84 PHE B N 1
ATOM 1637 C CA . PHE B 1 84 ? -1.603 -20.672 -5.086 1 92.56 84 PHE B CA 1
ATOM 1638 C C . PHE B 1 84 ? -1.633 -20.5 -3.574 1 92.56 84 PHE B C 1
ATOM 1640 O O . PHE B 1 84 ? -2.082 -19.453 -3.078 1 92.56 84 PHE B O 1
ATOM 1647 N N . ARG B 1 85 ? -1.054 -21.484 -2.893 1 94.19 85 ARG B N 1
ATOM 1648 C CA . ARG B 1 85 ? -1.015 -21.375 -1.438 1 94.19 85 ARG B CA 1
ATOM 1649 C C . ARG B 1 85 ? -0.095 -20.25 -0.992 1 94.19 85 ARG B C 1
ATOM 1651 O O . ARG B 1 85 ? -0.419 -19.516 -0.062 1 94.19 85 ARG B O 1
ATOM 1658 N N . VAL B 1 86 ? 1.043 -20.062 -1.606 1 95.25 86 VAL B N 1
ATOM 1659 C CA . VAL B 1 86 ? 1.979 -19 -1.286 1 95.25 86 VAL B CA 1
ATOM 1660 C C . VAL B 1 86 ? 1.316 -17.641 -1.526 1 95.25 86 VAL B C 1
ATOM 1662 O O . VAL B 1 86 ? 1.416 -16.734 -0.693 1 95.25 86 VAL B O 1
ATOM 1665 N N . LEU B 1 87 ? 0.629 -17.5 -2.684 1 96.44 87 LEU B N 1
ATOM 1666 C CA . LEU B 1 87 ? -0.059 -16.266 -3.041 1 96.44 87 LEU B CA 1
ATOM 1667 C C . LEU B 1 87 ? -1.156 -15.945 -2.033 1 96.44 87 LEU B C 1
ATOM 1669 O O . LEU B 1 87 ? -1.217 -14.828 -1.513 1 96.44 87 LEU B O 1
ATOM 1673 N N . GLU B 1 88 ? -1.953 -16.938 -1.71 1 97.38 88 GLU B N 1
ATOM 1674 C CA . GLU B 1 88 ? -3.053 -16.75 -0.767 1 97.38 88 GLU B CA 1
ATOM 1675 C C . GLU B 1 88 ? -2.535 -16.344 0.612 1 97.38 88 GLU B C 1
ATOM 1677 O O . GLU B 1 88 ? -3.02 -15.383 1.203 1 97.38 88 GLU B O 1
ATOM 1682 N N . ASN B 1 89 ? -1.562 -17.078 1.069 1 97.69 89 ASN B N 1
ATOM 1683 C CA . ASN B 1 89 ? -1.031 -16.812 2.402 1 97.69 89 ASN B CA 1
ATOM 1684 C C . ASN B 1 89 ? -0.375 -15.438 2.48 1 97.69 89 ASN B C 1
ATOM 1686 O O . ASN B 1 89 ? -0.489 -14.75 3.494 1 97.69 89 ASN B O 1
ATOM 1690 N N . THR B 1 90 ? 0.324 -15.039 1.462 1 98.62 90 THR B N 1
ATOM 1691 C CA . THR B 1 90 ? 0.997 -13.742 1.438 1 98.62 90 THR B CA 1
ATOM 1692 C C . THR B 1 90 ? -0.019 -12.609 1.466 1 98.62 90 THR B C 1
ATOM 1694 O O . THR B 1 90 ? 0.126 -11.656 2.236 1 98.62 90 THR B O 1
ATOM 1697 N N . VAL B 1 91 ? -1.079 -12.719 0.623 1 98.75 91 VAL B N 1
ATOM 1698 C CA . VAL B 1 91 ? -2.104 -11.68 0.581 1 98.75 91 VAL B CA 1
ATOM 1699 C C . VAL B 1 91 ? -2.852 -11.641 1.911 1 98.75 91 VAL B C 1
ATOM 1701 O O . VAL B 1 91 ? -3.037 -10.562 2.492 1 98.75 91 VAL B O 1
ATOM 1704 N N . ALA B 1 92 ? -3.227 -12.812 2.432 1 98.81 92 ALA B N 1
ATOM 1705 C CA . ALA B 1 92 ? -3.953 -12.867 3.697 1 98.81 92 ALA B CA 1
ATOM 1706 C C . ALA B 1 92 ? -3.127 -12.266 4.832 1 98.81 92 ALA B C 1
ATOM 1708 O O . ALA B 1 92 ? -3.643 -11.484 5.641 1 98.81 92 ALA B O 1
ATOM 1709 N N . ALA B 1 93 ? -1.866 -12.609 4.891 1 98.88 93 ALA B N 1
ATOM 1710 C CA . ALA B 1 93 ? -0.988 -12.086 5.938 1 98.88 93 ALA B CA 1
ATOM 1711 C C . ALA B 1 93 ? -0.823 -10.578 5.809 1 98.88 93 ALA B C 1
ATOM 1713 O O . ALA B 1 93 ? -0.854 -9.859 6.812 1 98.88 93 ALA B O 1
ATOM 1714 N N . SER B 1 94 ? -0.595 -10.078 4.605 1 98.94 94 SER B N 1
ATOM 1715 C CA . SER B 1 94 ? -0.461 -8.641 4.387 1 98.94 94 SER B CA 1
ATOM 1716 C C . SER B 1 94 ? -1.712 -7.895 4.836 1 98.94 94 SER B C 1
ATOM 1718 O O . SER B 1 94 ? -1.618 -6.867 5.508 1 98.94 94 SER B O 1
ATOM 1720 N N . MET B 1 95 ? -2.9 -8.438 4.488 1 98.94 95 MET B N 1
ATOM 1721 C CA . MET B 1 95 ? -4.168 -7.82 4.867 1 98.94 95 MET B CA 1
ATOM 1722 C C . MET B 1 95 ? -4.363 -7.855 6.379 1 98.94 95 MET B C 1
ATOM 1724 O O . MET B 1 95 ? -4.84 -6.887 6.969 1 98.94 95 MET B O 1
ATOM 1728 N N . LEU B 1 96 ? -3.977 -8.922 6.961 1 98.94 96 LEU B N 1
ATOM 1729 C CA . LEU B 1 96 ? -4.113 -9.062 8.406 1 98.94 96 LEU B CA 1
ATOM 1730 C C . LEU B 1 96 ? -3.203 -8.078 9.141 1 98.94 96 LEU B C 1
ATOM 1732 O O . LEU B 1 96 ? -3.641 -7.391 10.062 1 98.94 96 LEU B O 1
ATOM 1736 N N . VAL B 1 97 ? -1.939 -8.016 8.766 1 98.94 97 VAL B N 1
ATOM 1737 C CA . VAL B 1 97 ? -1.001 -7.082 9.383 1 98.94 97 VAL B CA 1
ATOM 1738 C C . VAL B 1 97 ? -1.481 -5.648 9.172 1 98.94 97 VAL B C 1
ATOM 1740 O O . VAL B 1 97 ? -1.425 -4.824 10.094 1 98.94 97 VAL B O 1
ATOM 1743 N N . GLY B 1 98 ? -1.964 -5.363 7.941 1 98.94 98 GLY B N 1
ATOM 1744 C CA . GLY B 1 98 ? -2.551 -4.055 7.695 1 98.94 98 GLY B CA 1
ATOM 1745 C C . GLY B 1 98 ? -3.729 -3.748 8.602 1 98.94 98 GLY B C 1
ATOM 1746 O O . GLY B 1 98 ? -3.832 -2.645 9.141 1 98.94 98 GLY B O 1
ATOM 1747 N N . ALA B 1 99 ? -4.598 -4.715 8.781 1 98.94 99 ALA B N 1
ATOM 1748 C CA . ALA B 1 99 ? -5.754 -4.543 9.664 1 98.94 99 ALA B CA 1
ATOM 1749 C C . ALA B 1 99 ? -5.312 -4.234 11.086 1 98.94 99 ALA B C 1
ATOM 1751 O O . ALA B 1 99 ? -5.871 -3.344 11.734 1 98.94 99 ALA B O 1
ATOM 1752 N N . VAL B 1 100 ? -4.348 -4.926 11.562 1 98.94 100 VAL B N 1
ATOM 1753 C CA . VAL B 1 100 ? -3.852 -4.75 12.922 1 98.94 100 VAL B CA 1
ATOM 1754 C C . VAL B 1 100 ? -3.219 -3.369 13.07 1 98.94 100 VAL B C 1
ATOM 1756 O O . VAL B 1 100 ? -3.441 -2.68 14.07 1 98.94 100 VAL B O 1
ATOM 1759 N N . LEU B 1 101 ? -2.455 -2.912 12.102 1 98.88 101 LEU B N 1
ATOM 1760 C CA . LEU B 1 101 ? -1.816 -1.602 12.125 1 98.88 101 LEU B CA 1
ATOM 1761 C C . LEU B 1 101 ? -2.859 -0.491 12.195 1 98.88 101 LEU B C 1
ATOM 1763 O O . LEU B 1 101 ? -2.719 0.453 12.977 1 98.88 101 LEU B O 1
ATOM 1767 N N . ILE B 1 102 ? -3.896 -0.646 11.406 1 98.94 102 ILE B N 1
ATOM 1768 C CA . ILE B 1 102 ? -4.93 0.382 11.406 1 98.94 102 ILE B CA 1
ATOM 1769 C C . ILE B 1 102 ? -5.703 0.337 12.727 1 98.94 102 ILE B C 1
ATOM 1771 O O . ILE B 1 102 ? -6.008 1.379 13.312 1 98.94 102 ILE B O 1
ATOM 1775 N N . LEU B 1 103 ? -6.008 -0.869 13.18 1 98.88 103 LEU B N 1
ATOM 1776 C CA . LEU B 1 103 ? -6.707 -1.04 14.445 1 98.88 103 LEU B CA 1
ATOM 1777 C C . LEU B 1 103 ? -5.938 -0.368 15.578 1 98.88 103 LEU B C 1
ATOM 1779 O O . LEU B 1 103 ? -6.5 0.439 16.328 1 98.88 103 LEU B O 1
ATOM 1783 N N . ILE B 1 104 ? -4.684 -0.588 15.727 1 98.75 104 ILE B N 1
ATOM 1784 C CA . ILE B 1 104 ? -3.852 -0.045 16.797 1 98.75 104 ILE B CA 1
ATOM 1785 C C . ILE B 1 104 ? -3.621 1.447 16.562 1 98.75 104 ILE B C 1
ATOM 1787 O O . ILE B 1 104 ? -3.791 2.258 17.484 1 98.75 104 ILE B O 1
ATOM 1791 N N . GLY B 1 105 ? -3.316 1.811 15.336 1 98.56 105 GLY B N 1
ATOM 1792 C CA . GLY B 1 105 ? -2.986 3.186 15 1 98.56 105 GLY B CA 1
ATOM 1793 C C . GLY B 1 105 ? -4.141 4.148 15.211 1 98.56 105 GLY B C 1
ATOM 1794 O O . GLY B 1 105 ? -3.93 5.328 15.492 1 98.56 105 GLY B O 1
ATOM 1795 N N . THR B 1 106 ? -5.367 3.637 15.109 1 98.69 106 THR B N 1
ATOM 1796 C CA . THR B 1 106 ? -6.531 4.512 15.188 1 98.69 106 THR B CA 1
ATOM 1797 C C . THR B 1 106 ? -7.375 4.184 16.406 1 98.69 106 THR B C 1
ATOM 1799 O O . THR B 1 106 ? -8.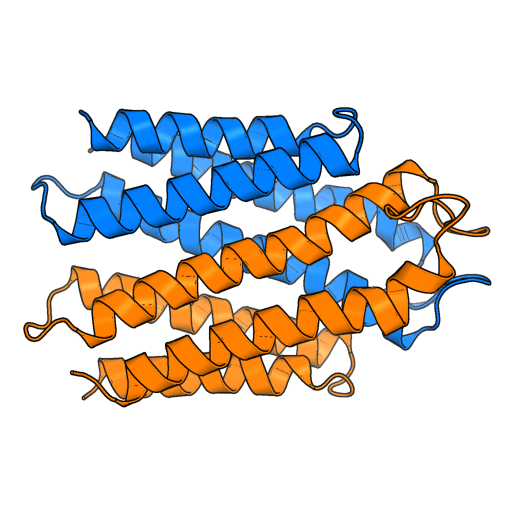484 4.691 16.562 1 98.69 106 THR B O 1
ATOM 1802 N N . LYS B 1 107 ? -6.902 3.283 17.234 1 98.31 107 LYS B N 1
ATOM 1803 C CA . LYS B 1 107 ? -7.609 2.82 18.422 1 98.31 107 LYS B CA 1
ATOM 1804 C C . LYS B 1 107 ? -8.984 2.266 18.062 1 98.31 107 LYS B C 1
ATOM 1806 O O . LYS B 1 107 ? -9.977 2.551 18.734 1 98.31 107 LYS B O 1
ATOM 1811 N N . ALA B 1 108 ? -9.031 1.627 16.906 1 98.25 108 ALA B N 1
ATOM 1812 C CA . ALA B 1 108 ? -10.188 0.898 16.406 1 98.25 108 ALA B CA 1
ATOM 1813 C C . ALA B 1 108 ? -11.281 1.859 15.953 1 98.25 108 ALA B C 1
ATOM 1815 O O . ALA B 1 108 ? -12.422 1.448 15.734 1 98.25 108 ALA B O 1
ATOM 1816 N N . LYS B 1 109 ? -10.969 3.127 15.773 1 98.69 109 LYS B N 1
ATOM 1817 C CA . LYS B 1 109 ? -12.016 4.102 15.484 1 98.69 109 LYS B CA 1
ATOM 1818 C C . LYS B 1 109 ? -12.195 4.289 13.977 1 98.69 109 LYS B C 1
ATOM 1820 O O . LYS B 1 109 ? -13.18 4.871 13.531 1 98.69 109 LYS B O 1
ATOM 1825 N N . HIS B 1 110 ? -11.242 3.914 13.227 1 98.56 110 HIS B N 1
ATOM 1826 C CA . HIS B 1 110 ? -11.352 3.951 11.773 1 98.56 110 HIS B CA 1
ATOM 1827 C C . HIS B 1 110 ? -11.852 2.617 11.227 1 98.56 110 HIS B C 1
ATOM 1829 O O . HIS B 1 110 ? -11.344 1.559 11.609 1 98.56 110 HIS B O 1
ATOM 1835 N N . PRO B 1 111 ? -12.742 2.621 10.336 1 98.44 111 PRO B N 1
ATOM 1836 C CA . PRO B 1 111 ? -13.359 1.367 9.898 1 98.44 111 PRO B CA 1
ATOM 1837 C C . PRO B 1 111 ? -12.453 0.553 8.977 1 98.44 111 PRO B C 1
ATOM 1839 O O . PRO B 1 111 ? -12.703 -0.634 8.75 1 98.44 111 PRO B O 1
ATOM 1842 N N . GLY B 1 112 ? -11.445 1.12 8.484 1 98.44 112 GLY B N 1
ATOM 1843 C CA . GLY B 1 112 ? -10.586 0.468 7.516 1 98.44 112 GLY B CA 1
ATOM 1844 C C . GLY B 1 112 ? -10.062 -0.875 7.988 1 98.44 112 GLY B C 1
ATOM 1845 O O . GLY B 1 112 ? -9.852 -1.784 7.184 1 98.44 112 GLY B O 1
ATOM 1846 N N . TRP B 1 113 ? -9.836 -1.052 9.297 1 98.81 113 TRP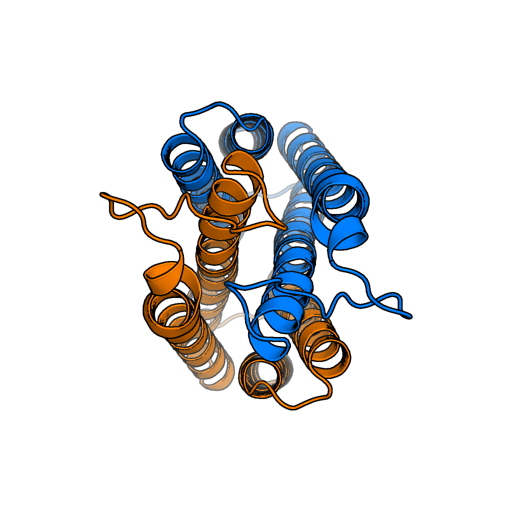 B N 1
ATOM 1847 C CA . TRP B 1 113 ? -9.312 -2.318 9.789 1 98.81 113 TRP B CA 1
ATOM 1848 C C . TRP B 1 113 ? -10.328 -3.439 9.617 1 98.81 113 TRP B C 1
ATOM 1850 O O . TRP B 1 113 ? -9.953 -4.59 9.359 1 98.81 113 TRP B O 1
ATOM 1860 N N . VAL B 1 114 ? -11.602 -3.17 9.617 1 98.88 114 VAL B N 1
ATOM 1861 C CA . VAL B 1 114 ? -12.648 -4.172 9.43 1 98.88 114 VAL B CA 1
ATOM 1862 C C . VAL B 1 114 ? -12.617 -4.688 7.992 1 98.88 114 VAL B C 1
ATOM 1864 O O . VAL B 1 114 ? -12.719 -5.895 7.758 1 98.88 114 VAL B O 1
ATOM 1867 N N . GLY B 1 115 ? -12.531 -3.754 7.035 1 98.88 115 GLY B N 1
ATOM 1868 C CA . GLY B 1 115 ? -12.445 -4.148 5.637 1 98.88 115 GLY B CA 1
ATOM 1869 C C . GLY B 1 115 ? -11.258 -5.043 5.344 1 98.88 115 GLY B C 1
ATOM 1870 O O . GLY B 1 115 ? -11.406 -6.086 4.699 1 98.88 115 GLY B O 1
ATOM 1871 N N . LEU B 1 116 ? -10.078 -4.621 5.848 1 98.94 116 LEU B N 1
ATOM 1872 C CA . LEU B 1 116 ? -8.859 -5.383 5.602 1 98.94 116 LEU B CA 1
ATOM 1873 C C . LEU B 1 116 ? -8.93 -6.75 6.273 1 98.94 116 LEU B C 1
ATOM 1875 O O . LEU B 1 116 ? -8.516 -7.754 5.695 1 98.94 116 LEU B O 1
ATOM 1879 N N . LEU B 1 117 ? -9.469 -6.762 7.496 1 98.94 117 LEU B N 1
ATOM 1880 C CA . LEU B 1 117 ? -9.641 -8.031 8.188 1 98.94 117 LEU B CA 1
ATOM 1881 C C . LEU B 1 117 ? -10.594 -8.945 7.414 1 98.94 117 LEU B C 1
ATOM 1883 O O . LEU B 1 117 ? -10.359 -10.148 7.312 1 98.94 117 LEU B O 1
ATOM 1887 N N . GLY B 1 118 ? -11.703 -8.359 6.922 1 98.94 118 GLY B N 1
ATOM 1888 C CA . GLY B 1 118 ? -12.633 -9.125 6.109 1 98.94 118 GLY B CA 1
ATOM 1889 C C . GLY B 1 118 ? -11.977 -9.789 4.914 1 98.94 118 GLY B C 1
ATOM 1890 O O . GLY B 1 118 ? -12.234 -10.961 4.625 1 98.94 118 GLY B O 1
ATOM 1891 N N . VAL B 1 119 ? -11.117 -9.086 4.191 1 98.94 119 VAL B N 1
ATOM 1892 C CA . VAL B 1 119 ? -10.391 -9.648 3.057 1 98.94 119 VAL B CA 1
ATOM 1893 C C . VAL B 1 119 ? -9.516 -10.812 3.527 1 98.94 119 VAL B C 1
ATOM 1895 O O . VAL B 1 119 ? -9.523 -11.883 2.92 1 98.94 119 VAL B O 1
ATOM 1898 N N . ALA B 1 120 ? -8.758 -10.594 4.648 1 98.94 120 ALA B N 1
ATOM 1899 C CA . ALA B 1 120 ? -7.867 -11.633 5.168 1 98.94 120 ALA B CA 1
ATOM 1900 C C . ALA B 1 120 ? -8.641 -12.906 5.496 1 98.94 120 ALA B C 1
ATOM 1902 O O . ALA B 1 120 ? -8.219 -14.008 5.137 1 98.94 120 ALA B O 1
ATOM 1903 N N . VAL B 1 121 ? -9.766 -12.758 6.141 1 98.81 121 VAL B N 1
ATOM 1904 C CA . VAL B 1 121 ? -10.586 -13.883 6.574 1 98.81 121 VAL B CA 1
ATOM 1905 C C . VAL B 1 121 ? -11.148 -14.609 5.355 1 98.81 121 VAL B C 1
ATOM 1907 O O . VAL B 1 121 ? -11.117 -15.836 5.289 1 98.81 121 VAL B O 1
ATOM 1910 N N . LEU B 1 122 ? -11.672 -13.898 4.383 1 98.88 122 LEU B N 1
ATOM 1911 C CA . LEU B 1 122 ? -12.219 -14.492 3.172 1 98.88 122 LEU B CA 1
ATOM 1912 C C . LEU B 1 122 ? -11.148 -15.266 2.408 1 98.88 122 LEU B C 1
ATOM 1914 O O . LEU B 1 122 ? -11.414 -16.359 1.892 1 98.88 122 LEU B O 1
ATOM 1918 N N . VAL B 1 123 ? -9.945 -14.688 2.301 1 98.62 123 VAL B N 1
ATOM 1919 C CA . VAL B 1 123 ? -8.852 -15.367 1.608 1 98.62 123 VAL B CA 1
ATOM 1920 C C . VAL B 1 123 ? -8.508 -16.656 2.342 1 98.62 123 VAL B C 1
ATOM 1922 O O . VAL B 1 123 ? -8.289 -17.703 1.713 1 98.62 123 VAL B O 1
ATOM 1925 N N . TRP B 1 124 ? -8.414 -16.578 3.643 1 96.56 124 TRP B N 1
ATOM 1926 C CA . TRP B 1 124 ? -8.117 -17.766 4.449 1 96.56 124 TRP B CA 1
ATOM 1927 C C . TRP B 1 124 ? -9.133 -18.859 4.191 1 96.56 124 TRP B C 1
ATOM 1929 O O . TRP B 1 124 ? -8.766 -20.016 3.957 1 96.56 124 TRP B O 1
ATOM 1939 N N . PHE B 1 125 ? -10.406 -18.531 4.121 1 95.56 125 PHE B N 1
ATOM 1940 C CA . PHE B 1 125 ? -11.461 -19.5 3.861 1 95.56 125 PHE B CA 1
ATOM 1941 C C . PHE B 1 125 ? -11.367 -20.031 2.436 1 95.56 125 PHE B C 1
ATOM 1943 O O . PHE B 1 125 ? -11.633 -21.219 2.191 1 95.56 125 PHE B O 1
ATOM 1950 N N . GLY B 1 126 ? -11.094 -19.203 1.524 1 94.25 126 GLY B N 1
ATOM 1951 C CA . GLY B 1 126 ? -10.977 -19.609 0.133 1 94.25 126 GLY B CA 1
ATOM 1952 C C . GLY B 1 126 ? -9.852 -20.609 -0.106 1 94.25 126 GLY B C 1
ATOM 1953 O O . GLY B 1 126 ? -9.961 -21.469 -0.98 1 94.25 126 GLY B O 1
ATOM 1954 N N . GLY B 1 127 ? -8.734 -20.422 0.658 1 89.44 127 GLY B N 1
ATOM 1955 C CA . GLY B 1 127 ? -7.602 -21.312 0.516 1 89.44 127 GLY B CA 1
ATOM 1956 C C . GLY B 1 127 ? -7.836 -22.688 1.139 1 89.44 127 GLY B C 1
ATOM 1957 O O . GLY B 1 127 ? -7.117 -23.641 0.844 1 89.44 127 GLY B O 1
ATOM 1958 N N . THR B 1 128 ? -8.75 -22.844 1.997 1 82.12 128 THR B N 1
ATOM 1959 C CA . THR B 1 128 ? -9.008 -24.109 2.668 1 82.12 128 THR B CA 1
ATOM 1960 C C . THR B 1 128 ? -10.188 -24.828 2.023 1 82.12 128 THR B C 1
ATOM 1962 O O . THR B 1 128 ? -10.531 -25.953 2.418 1 82.12 128 THR B O 1
ATOM 1965 N N . HIS B 1 129 ? -10.859 -24.219 1.022 1 73.06 129 HIS B N 1
ATOM 1966 C CA . HIS B 1 129 ? -12.008 -24.797 0.338 1 73.06 129 HIS B CA 1
ATOM 1967 C C . HIS B 1 129 ? -11.805 -24.797 -1.174 1 73.06 129 HIS B C 1
ATOM 1969 O O . HIS B 1 129 ? -11.094 -23.938 -1.708 1 73.06 129 HIS B O 1
#

Radius of gyration: 18.12 Å; Cα contacts (8 Å, |Δi|>4): 399; chains: 2; bounding box: 35×53×44 Å

Organism: NCBI:txid582686

Secondary structure (DSSP, 8-state):
--HHHHHHHHHHHHHHHHHHHHHHHHTGGGG-SSSSS----TTT--HHHHHHHHHHHHHHHHHHHHHHHHHHHHHT--S--HHHHHHHHHHHHHHHHHHHHHHHHTTT-STHHHHHHHHHHHHHHHHH-/--HHHHHHHHHHHHHHHHHHHHHHHHTGGGG-SSSSS----TTT--HHHHHHHHHHHHHHHHHHHHHHHHHHHHHT--S--HHHHHHHHHHHHHHHHHHHHHHHHTTT-STHHHHHHHHHHHHHHHHH-

Foldseek 3Di:
DQPLLLVLLVLLLVLLVCQLVCCQVPPQVVQCDPDSQGQRPDPPDHRVRSRVVNVVSNVVSVVSNVLSVVSNVLRPDDDDDPVSVVSLVVQLVVLQVVLVCCCVVVVNPDCSSVSSNSSSVSSVVSNVD/DQPLLLVLLVLLLVLLVCQLVCCQVPPQVVQCDPDSQGQRPDPPDHSVRSRVVNVVSNVVSVVSNVLSVVSNVLRPDDDDDPVSVVSLVVQLVVLQVVLVCCCVVVVNPDCSSVSSNSSSVSSVVSNVD

Nearest PDB structures (foldseek):
  5nqn-assembly1_A  TM=5.346E-01  e=4.321E+00  Methylosinus trichosporium OB3b
  3atp-assembly1_B  TM=3.441E-01  e=8.978E+00  Escherichia coli str. K-12 substr. W3110
  5nqn-assembly1_A  TM=5.367E-01  e=3.553E+00  Methylosinus trichosporium OB3b